Protein AF-0000000076556572 (afdb_homodimer)

Structure (mmCIF, N/CA/C/O backbone):
data_AF-0000000076556572-model_v1
#
loop_
_entity.id
_entity.type
_entity.pdbx_description
1 polymer 'Apoptosis-inducing TAF9-like domain 1 family protein'
#
loop_
_atom_site.group_PDB
_atom_site.id
_atom_site.type_symbol
_atom_site.label_atom_id
_atom_site.label_alt_id
_atom_site.label_comp_id
_atom_site.label_asym_id
_atom_site.label_entity_id
_atom_site.label_seq_id
_atom_site.pdbx_PDB_ins_code
_atom_site.Cartn_x
_atom_site.Cartn_y
_atom_site.Cartn_z
_atom_site.occupancy
_atom_site.B_iso_or_equiv
_atom_site.auth_seq_id
_atom_site.auth_comp_id
_atom_site.auth_asym_id
_atom_site.auth_atom_id
_atom_site.pdbx_PDB_model_num
ATOM 1 N N . MET A 1 1 ? -16.703 -6.641 25.25 1 53.53 1 MET A N 1
ATOM 2 C CA . MET A 1 1 ? -17.938 -7.398 25 1 53.53 1 MET A CA 1
ATOM 3 C C . MET A 1 1 ? -18.766 -6.742 23.906 1 53.53 1 MET A C 1
ATOM 5 O O . MET A 1 1 ? -19.156 -7.398 22.938 1 53.53 1 MET A O 1
ATOM 9 N N . ALA A 1 2 ? -19.188 -5.391 23.953 1 59.03 2 ALA A N 1
ATOM 10 C CA . ALA A 1 2 ? -20.047 -4.676 23 1 59.03 2 ALA A CA 1
ATOM 11 C C . ALA A 1 2 ? -19.438 -4.695 21.594 1 59.03 2 ALA A C 1
ATOM 13 O O . ALA A 1 2 ? -20.156 -4.859 20.609 1 59.03 2 ALA A O 1
ATOM 14 N N . ASN A 1 3 ? -18.141 -4.852 21.531 1 78.88 3 ASN A N 1
ATOM 15 C CA . ASN A 1 3 ? -17.438 -4.777 20.25 1 78.88 3 ASN A CA 1
ATOM 16 C C . ASN A 1 3 ? -17.453 -6.117 19.531 1 78.88 3 ASN A C 1
ATOM 18 O O . ASN A 1 3 ? -17.438 -6.164 18.297 1 78.88 3 ASN A O 1
ATOM 22 N N . GLU A 1 4 ? -17.75 -7.074 20.375 1 83.94 4 GLU A N 1
ATOM 23 C CA . GLU A 1 4 ? -17.797 -8.406 19.781 1 83.94 4 GLU A CA 1
ATOM 24 C C . GLU A 1 4 ? -19.125 -8.633 19.047 1 83.94 4 GLU A C 1
ATOM 26 O O . GLU A 1 4 ? -19.141 -9.234 17.969 1 83.94 4 GLU A O 1
ATOM 31 N N . GLY A 1 5 ? -20.109 -8.164 19.703 1 88.62 5 GLY A N 1
ATOM 32 C CA . GLY A 1 5 ? -21.406 -8.258 19.062 1 88.62 5 GLY A CA 1
ATOM 33 C C . GLY A 1 5 ? -21.484 -7.52 17.734 1 88.62 5 GLY A C 1
ATOM 34 O O . GLY A 1 5 ? -22.031 -8.039 16.766 1 88.62 5 GLY A O 1
ATOM 35 N N . LEU A 1 6 ? -20.953 -6.398 17.75 1 90.44 6 LEU A N 1
ATOM 36 C CA . LEU A 1 6 ? -20.906 -5.617 16.516 1 90.44 6 LEU A CA 1
ATOM 37 C C . LEU A 1 6 ? -20.094 -6.328 15.438 1 90.44 6 LEU A C 1
ATOM 39 O O . LEU A 1 6 ? -20.5 -6.387 14.281 1 90.44 6 LEU A O 1
ATOM 43 N N . ARG A 1 7 ? -18.938 -6.898 15.789 1 91.31 7 ARG A N 1
ATOM 44 C CA . ARG A 1 7 ? -18.078 -7.621 14.859 1 91.31 7 ARG A CA 1
ATOM 45 C C . ARG A 1 7 ? -18.828 -8.797 14.227 1 91.31 7 ARG A C 1
ATOM 47 O O . ARG A 1 7 ? -18.719 -9.039 13.023 1 91.31 7 ARG A O 1
ATOM 54 N N . GLU A 1 8 ? -19.531 -9.484 15.055 1 93.25 8 GLU A N 1
ATOM 55 C CA . GLU A 1 8 ? -20.297 -10.625 14.555 1 93.25 8 GLU A CA 1
ATOM 56 C C . GLU A 1 8 ? -21.359 -10.188 13.562 1 93.25 8 GLU A C 1
ATOM 58 O O . GLU A 1 8 ? -21.578 -10.852 12.539 1 93.25 8 GLU A O 1
ATOM 63 N N . ARG A 1 9 ? -22 -9.141 13.875 1 95.19 9 ARG A N 1
ATOM 64 C CA . ARG A 1 9 ? -23.031 -8.617 12.992 1 95.19 9 ARG A CA 1
ATOM 65 C C . ARG A 1 9 ? -22.438 -8.164 11.664 1 95.19 9 ARG A C 1
ATOM 67 O O . ARG A 1 9 ? -23 -8.414 10.602 1 95.19 9 ARG A O 1
ATOM 74 N N . LEU A 1 10 ? -21.359 -7.52 11.742 1 94.69 10 LEU A N 1
ATOM 75 C CA . LEU A 1 10 ? -20.688 -7.043 10.539 1 94.69 10 LEU A CA 1
ATOM 76 C C . LEU A 1 10 ? -20.234 -8.211 9.664 1 94.69 10 LEU A C 1
ATOM 78 O O . LEU A 1 10 ? -20.375 -8.164 8.445 1 94.69 10 LEU A O 1
ATOM 82 N N . LYS A 1 11 ? -19.734 -9.273 10.297 1 94.94 11 LYS A N 1
ATOM 83 C CA . LYS A 1 11 ? -19.312 -10.445 9.547 1 94.94 11 LYS A CA 1
ATOM 84 C C . LYS A 1 11 ? -20.484 -11.133 8.867 1 94.94 11 LYS A C 1
ATOM 86 O O . LYS A 1 11 ? -20.375 -11.617 7.734 1 94.94 11 LYS A O 1
ATOM 91 N N . ALA A 1 12 ? -21.531 -11.164 9.594 1 96.44 12 ALA A N 1
ATOM 92 C CA . ALA A 1 12 ? -22.75 -11.75 9.023 1 96.44 12 ALA A CA 1
ATOM 93 C C . ALA A 1 12 ? -23.219 -10.953 7.816 1 96.44 12 ALA A C 1
ATOM 95 O O . ALA A 1 12 ? -23.594 -11.531 6.793 1 96.44 12 ALA A O 1
ATOM 96 N N . ALA A 1 13 ? -23.234 -9.656 7.977 1 97.38 13 ALA A N 1
ATOM 97 C CA . ALA A 1 13 ? -23.625 -8.797 6.867 1 97.38 13 ALA A CA 1
ATOM 98 C C . ALA A 1 13 ? -22.688 -8.984 5.676 1 97.38 13 ALA A C 1
ATOM 100 O O . ALA A 1 13 ? -23.141 -9.016 4.527 1 97.38 13 ALA A O 1
ATOM 101 N N . LEU A 1 14 ? -21.438 -9.172 5.961 1 97.69 14 LEU A N 1
ATOM 102 C CA . LEU A 1 14 ? -20.438 -9.383 4.922 1 97.69 14 LEU A CA 1
ATOM 103 C C . LEU A 1 14 ? -20.688 -10.703 4.195 1 97.69 14 LEU A C 1
ATOM 105 O O . LEU A 1 14 ? -20.672 -10.75 2.963 1 97.69 14 LEU A O 1
ATOM 109 N N . TRP A 1 15 ? -20.906 -11.633 4.957 1 96.94 15 TRP A N 1
ATOM 110 C CA . TRP A 1 15 ? -21.219 -12.945 4.398 1 96.94 15 TRP A CA 1
ATOM 111 C C . TRP A 1 15 ? -22.406 -12.867 3.453 1 96.94 15 TRP A C 1
ATOM 113 O O . TRP A 1 15 ? -22.359 -13.391 2.336 1 96.94 15 TRP A O 1
ATOM 123 N N . HIS A 1 16 ? -23.391 -12.219 3.873 1 97.19 16 HIS A N 1
ATOM 124 C CA . HIS A 1 16 ? -24.609 -12.07 3.086 1 97.19 16 HIS A CA 1
ATOM 125 C C . HIS A 1 16 ? -24.344 -11.32 1.787 1 97.19 16 HIS A C 1
ATOM 127 O O . HIS A 1 16 ? -24.781 -11.742 0.716 1 97.19 16 HIS A O 1
ATOM 133 N N . THR A 1 17 ? -23.703 -10.242 1.924 1 97.81 17 THR A N 1
ATOM 134 C CA . THR A 1 17 ? -23.406 -9.414 0.761 1 97.81 17 THR A CA 1
ATOM 135 C C . THR A 1 17 ? -22.547 -10.18 -0.243 1 97.81 17 THR A C 1
ATOM 137 O O . THR A 1 17 ? -22.828 -10.18 -1.441 1 97.81 17 THR A O 1
ATOM 140 N N . ILE A 1 18 ? -21.5 -10.836 0.238 1 97.88 18 ILE A N 1
ATOM 141 C CA . ILE A 1 18 ? -20.625 -11.625 -0.621 1 97.88 18 ILE A CA 1
ATOM 142 C C . ILE A 1 18 ? -21.406 -12.75 -1.285 1 97.88 18 ILE A C 1
ATOM 144 O O . ILE A 1 18 ? -21.25 -13.008 -2.479 1 97.88 18 ILE A O 1
ATOM 148 N N . GLY A 1 19 ? -22.234 -13.383 -0.474 1 96.81 19 GLY A N 1
ATOM 149 C CA . GLY A 1 19 ? -23.094 -14.414 -1.041 1 96.81 19 GLY A CA 1
ATOM 150 C C . GLY A 1 19 ? -23.938 -13.914 -2.199 1 96.81 19 GLY A C 1
ATOM 151 O O . GLY A 1 19 ? -24.047 -14.594 -3.225 1 96.81 19 GLY A O 1
ATOM 152 N N . LYS A 1 20 ? -24.5 -12.781 -2.076 1 96.62 20 LYS A N 1
ATOM 153 C CA . LYS A 1 20 ? -25.328 -12.188 -3.125 1 96.62 20 LYS A CA 1
ATOM 154 C C . LYS A 1 20 ? -24.5 -11.914 -4.383 1 96.62 20 LYS A C 1
ATOM 156 O O . LYS A 1 20 ? -24.938 -12.211 -5.492 1 96.62 20 LYS A O 1
ATOM 161 N N . ILE A 1 21 ? -23.344 -11.312 -4.215 1 96.5 21 ILE A N 1
ATOM 162 C CA . ILE A 1 21 ? -22.484 -10.977 -5.34 1 96.5 21 ILE A CA 1
ATOM 163 C C . ILE A 1 21 ? -22.047 -12.25 -6.055 1 96.5 21 ILE A C 1
ATOM 165 O O . ILE A 1 21 ? -22.078 -12.32 -7.285 1 96.5 21 ILE A O 1
ATOM 169 N N . VAL A 1 22 ? -21.609 -13.234 -5.285 1 96.38 22 VAL A N 1
ATOM 170 C CA . VAL A 1 22 ? -21.141 -14.5 -5.848 1 96.38 22 VAL A CA 1
ATOM 171 C C . VAL A 1 22 ? -22.281 -15.172 -6.621 1 96.38 22 VAL A C 1
ATOM 173 O O . VAL A 1 22 ? -22.062 -15.695 -7.719 1 96.38 22 VAL A O 1
ATOM 176 N N . ASP A 1 23 ? -23.484 -15.117 -6.059 1 94.75 23 ASP A N 1
ATOM 177 C CA . ASP A 1 23 ? -24.625 -15.719 -6.727 1 94.75 23 ASP A CA 1
ATOM 178 C C . ASP A 1 23 ? -24.875 -15.07 -8.086 1 94.75 23 ASP A C 1
ATOM 180 O O . ASP A 1 23 ? -25.125 -15.758 -9.078 1 94.75 23 ASP A O 1
ATOM 184 N N . GLU A 1 24 ? -24.797 -13.797 -8.094 1 95.62 24 GLU A N 1
ATOM 185 C CA . GLU A 1 24 ? -25 -13.062 -9.336 1 95.62 24 GLU A CA 1
ATOM 186 C C . GLU A 1 24 ? -23.938 -13.422 -10.367 1 95.62 24 GLU A C 1
ATOM 188 O O . GLU A 1 24 ? -24.25 -13.648 -11.539 1 95.62 24 GLU A O 1
ATOM 193 N N . GLU A 1 25 ? -22.703 -13.57 -9.914 1 95.81 25 GLU A N 1
ATOM 194 C CA . GLU A 1 25 ? -21.594 -13.875 -10.812 1 95.81 25 GLU A CA 1
ATOM 195 C C . GLU A 1 25 ? -21.656 -15.328 -11.289 1 95.81 25 GLU A C 1
ATOM 197 O O . GLU A 1 25 ? -21.328 -15.617 -12.445 1 95.81 25 GLU A O 1
ATOM 202 N N . THR A 1 26 ? -22 -16.172 -10.422 1 94.69 26 THR A N 1
ATOM 203 C CA . THR A 1 26 ? -22.062 -17.578 -10.781 1 94.69 26 THR A CA 1
ATOM 204 C C . THR A 1 26 ? -23.172 -17.844 -11.797 1 94.69 26 THR A C 1
ATOM 206 O O . THR A 1 26 ? -23.031 -18.703 -12.672 1 94.69 26 THR A O 1
ATOM 209 N N . LEU A 1 27 ? -24.25 -17.109 -11.625 1 93.75 27 LEU A N 1
ATOM 210 C CA . LEU A 1 27 ? -25.328 -17.203 -12.594 1 93.75 27 LEU A CA 1
ATOM 211 C C . LEU A 1 27 ? -24.875 -16.766 -13.977 1 93.75 27 LEU A C 1
ATOM 213 O O . LEU A 1 27 ? -25.141 -17.438 -14.977 1 93.75 27 LEU A O 1
ATOM 217 N N . GLU A 1 28 ? -24.094 -15.766 -13.984 1 94.31 28 GLU A N 1
ATOM 218 C CA . GLU A 1 28 ? -23.594 -15.227 -15.25 1 94.31 28 GLU A CA 1
ATOM 219 C C . GLU A 1 28 ? -22.594 -16.172 -15.906 1 94.31 28 GLU A C 1
ATOM 221 O O . GLU A 1 28 ? -22.594 -16.344 -17.125 1 94.31 28 GLU A O 1
ATOM 226 N N . LEU A 1 29 ? -21.797 -16.797 -15.102 1 94.75 29 LEU A N 1
ATOM 227 C CA . LEU A 1 29 ? -20.734 -17.656 -15.609 1 94.75 29 LEU A CA 1
ATOM 228 C C . LEU A 1 29 ? -21.188 -19.094 -15.711 1 94.75 29 LEU A C 1
ATOM 230 O O . LEU A 1 29 ? -20.469 -19.938 -16.25 1 94.75 29 LEU A O 1
ATOM 234 N N . ASP A 1 30 ? -22.281 -19.328 -15.18 1 94.38 30 ASP A N 1
ATOM 235 C CA . ASP A 1 30 ? -22.859 -20.672 -15.203 1 94.38 30 ASP A CA 1
ATOM 236 C C . ASP A 1 30 ? -21.984 -21.656 -14.422 1 94.38 30 ASP A C 1
ATOM 238 O O . ASP A 1 30 ? -21.609 -22.703 -14.945 1 94.38 30 ASP A O 1
ATOM 242 N N . VAL A 1 31 ? -21.562 -21.312 -13.359 1 94.06 31 VAL A N 1
ATOM 243 C CA . VAL A 1 31 ? -20.812 -22.156 -12.438 1 94.06 31 VAL A CA 1
ATOM 244 C C . VAL A 1 31 ? -21.5 -22.172 -11.078 1 94.06 31 VAL A C 1
ATOM 246 O O . VAL A 1 31 ? -22.406 -21.391 -10.828 1 94.06 31 VAL A O 1
ATOM 249 N N . ILE A 1 32 ? -21.172 -23.188 -10.344 1 91.25 32 ILE A N 1
ATOM 250 C CA . ILE A 1 32 ? -21.75 -23.312 -9.008 1 91.25 32 ILE A CA 1
ATOM 251 C C . ILE A 1 32 ? -20.672 -23.047 -7.957 1 91.25 32 ILE A C 1
ATOM 253 O O . ILE A 1 32 ? -19.531 -23.516 -8.086 1 91.25 32 ILE A O 1
ATOM 257 N N . ALA A 1 33 ? -20.922 -22.109 -7.109 1 90.88 33 ALA A N 1
ATOM 258 C CA . ALA A 1 33 ? -20.047 -21.859 -5.961 1 90.88 33 ALA A CA 1
ATOM 259 C C . ALA A 1 33 ? -20.609 -22.516 -4.699 1 90.88 33 ALA A C 1
ATOM 261 O O . ALA A 1 33 ? -21.797 -22.359 -4.387 1 90.88 33 ALA A O 1
ATOM 262 N N . ASN A 1 34 ? -19.828 -23.312 -4.113 1 93.25 34 ASN A N 1
ATOM 263 C CA . ASN A 1 34 ? -20.328 -23.938 -2.895 1 93.25 34 ASN A CA 1
ATOM 264 C C . ASN A 1 34 ? -20.156 -23.031 -1.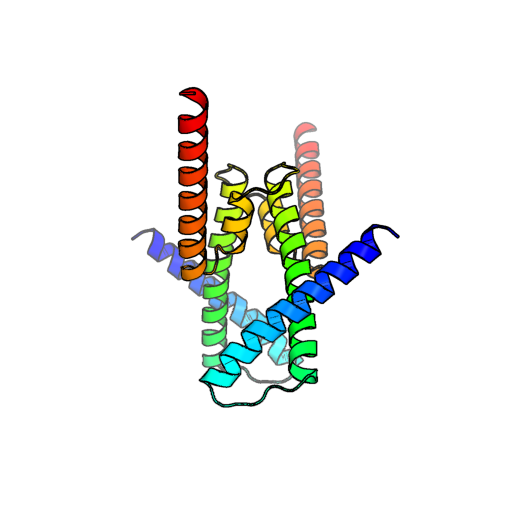683 1 93.25 34 ASN A C 1
ATOM 266 O O . ASN A 1 34 ? -19.594 -21.922 -1.799 1 93.25 34 ASN A O 1
ATOM 270 N N . GLN A 1 35 ? -20.594 -23.578 -0.533 1 93.62 35 GLN A N 1
ATOM 271 C CA . GLN A 1 35 ? -20.594 -22.797 0.701 1 93.62 35 GLN A CA 1
ATOM 272 C C . GLN A 1 35 ? -19.172 -22.578 1.209 1 93.62 35 GLN A C 1
ATOM 274 O O . GLN A 1 35 ? -18.859 -21.531 1.763 1 93.62 35 GLN A O 1
ATOM 279 N N . ALA A 1 36 ? -18.344 -23.484 0.962 1 94.5 36 ALA A N 1
ATOM 280 C CA . ALA A 1 36 ? -16.953 -23.359 1.403 1 94.5 36 ALA A CA 1
ATOM 281 C C . ALA A 1 36 ? -16.234 -22.234 0.671 1 94.5 36 ALA A C 1
ATOM 283 O O . ALA A 1 36 ? -15.391 -21.547 1.253 1 94.5 36 ALA A O 1
ATOM 284 N N . PHE A 1 37 ? -16.641 -22.109 -0.604 1 96.25 37 PHE A N 1
ATOM 285 C CA . PHE A 1 37 ? -16.047 -21.031 -1.386 1 96.25 37 PHE A CA 1
ATOM 286 C C . PHE A 1 37 ? -16.453 -19.672 -0.818 1 96.25 37 PHE A C 1
ATOM 288 O O . PHE A 1 37 ? -15.602 -18.797 -0.601 1 96.25 37 PHE A O 1
ATOM 295 N N . ILE A 1 38 ? -17.656 -19.469 -0.458 1 95.69 38 ILE A N 1
ATOM 296 C CA . ILE A 1 38 ? -18.188 -18.203 0.078 1 95.69 38 ILE A CA 1
ATOM 297 C C . ILE A 1 38 ? -17.547 -17.922 1.438 1 95.69 38 ILE A C 1
ATOM 299 O O . ILE A 1 38 ? -17.172 -16.797 1.729 1 95.69 38 ILE A O 1
ATOM 303 N N . ALA A 1 39 ? -17.469 -18.938 2.16 1 96.75 39 ALA A N 1
ATOM 304 C CA . ALA A 1 39 ? -16.859 -18.812 3.48 1 96.75 39 ALA A CA 1
ATOM 305 C C . ALA A 1 39 ? -15.398 -18.359 3.367 1 96.75 39 ALA A C 1
ATOM 307 O O . ALA A 1 39 ? -14.969 -17.453 4.078 1 96.75 39 ALA A O 1
ATOM 308 N N . SER A 1 40 ? -14.672 -19.031 2.443 1 97.81 40 SER A N 1
ATOM 309 C CA . SER A 1 40 ? -13.273 -18.688 2.234 1 97.81 40 SER A CA 1
ATOM 310 C C . SER A 1 40 ? -13.133 -17.25 1.74 1 97.81 40 SER A C 1
ATOM 312 O O . SER A 1 40 ? -12.273 -16.5 2.217 1 97.81 40 SER A O 1
ATOM 314 N N . LEU A 1 41 ? -14 -16.922 0.868 1 97.62 41 LEU A N 1
ATOM 315 C CA . LEU A 1 41 ? -13.969 -15.57 0.324 1 97.62 41 LEU A CA 1
ATOM 316 C C . LEU A 1 41 ? -14.312 -14.539 1.398 1 97.62 41 LEU A C 1
ATOM 318 O O . LEU A 1 41 ? -13.703 -13.469 1.46 1 97.62 41 LEU A O 1
ATOM 322 N N . THR A 1 42 ? -15.219 -14.852 2.213 1 97.38 42 THR A N 1
ATOM 323 C CA . THR A 1 42 ? -15.609 -13.953 3.293 1 97.38 42 THR A CA 1
ATOM 324 C C . THR A 1 42 ? -14.453 -13.727 4.258 1 97.38 42 THR A C 1
ATOM 326 O O . THR A 1 42 ? -14.195 -12.602 4.68 1 97.38 42 THR A O 1
ATOM 329 N N . GLU A 1 43 ? -13.75 -14.711 4.512 1 97.5 43 GLU A N 1
ATOM 330 C CA . GLU A 1 43 ? -12.602 -14.594 5.402 1 97.5 43 GLU A CA 1
ATOM 331 C C . GLU A 1 43 ? -11.492 -13.75 4.773 1 97.5 43 GLU A C 1
ATOM 333 O O . GLU A 1 43 ? -10.852 -12.953 5.453 1 97.5 43 GLU A O 1
ATOM 338 N N . LEU A 1 44 ? -11.32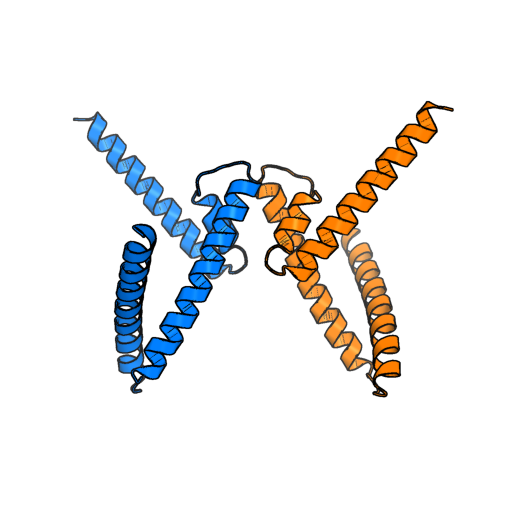8 -14.016 3.541 1 97.69 44 LEU A N 1
ATOM 339 C CA . LEU A 1 44 ? -10.32 -13.242 2.826 1 97.69 44 LEU A CA 1
ATOM 340 C C . LEU A 1 44 ? -10.68 -11.758 2.822 1 97.69 44 LEU A C 1
ATOM 342 O O . LEU A 1 44 ? -9.828 -10.906 3.1 1 97.69 44 LEU A O 1
ATOM 346 N N . VAL A 1 45 ? -11.922 -11.492 2.562 1 97.81 45 VAL A N 1
ATOM 347 C CA . VAL A 1 45 ? -12.359 -10.102 2.49 1 97.81 45 VAL A CA 1
ATOM 348 C C . VAL A 1 45 ? -12.312 -9.469 3.879 1 97.81 45 VAL A C 1
ATOM 350 O O . VAL A 1 45 ? -11.953 -8.297 4.023 1 97.81 45 VAL A O 1
ATOM 353 N N . TRP A 1 46 ? -12.664 -10.219 4.82 1 97.5 46 TRP A N 1
ATOM 354 C CA . TRP A 1 46 ? -12.594 -9.727 6.188 1 97.5 46 TRP A CA 1
ATOM 355 C C . TRP A 1 46 ? -11.172 -9.305 6.547 1 97.5 46 TRP A C 1
ATOM 357 O O . TRP A 1 46 ? -10.961 -8.211 7.07 1 97.5 46 TRP A O 1
ATOM 367 N N . THR A 1 47 ? -10.234 -10.188 6.234 1 96.94 47 THR A N 1
ATOM 368 C CA . THR A 1 47 ? -8.828 -9.883 6.5 1 96.94 47 THR A CA 1
ATOM 369 C C . THR A 1 47 ? -8.398 -8.625 5.754 1 96.94 47 THR A C 1
ATOM 371 O O . THR A 1 47 ? -7.676 -7.789 6.301 1 96.94 47 THR A O 1
ATOM 374 N N . GLN A 1 48 ? -8.883 -8.586 4.598 1 96.56 48 GLN A N 1
ATOM 375 C CA . GLN A 1 48 ? -8.555 -7.406 3.803 1 96.56 48 GLN A CA 1
ATOM 376 C C . GLN A 1 48 ? -9.133 -6.141 4.43 1 96.56 48 GLN A C 1
ATOM 378 O O . GLN A 1 48 ? -8.484 -5.094 4.445 1 96.56 48 GLN A O 1
ATOM 383 N N . LEU A 1 49 ? -10.273 -6.219 4.918 1 96.62 49 LEU A N 1
ATOM 384 C CA . LEU A 1 49 ? -10.938 -5.07 5.527 1 96.62 49 LEU A CA 1
ATOM 385 C C . LEU A 1 49 ? -10.211 -4.641 6.797 1 96.62 49 LEU A C 1
ATOM 387 O O . LEU A 1 49 ? -10.109 -3.443 7.082 1 96.62 49 LEU A O 1
ATOM 391 N N . GLU A 1 50 ? -9.758 -5.578 7.477 1 95.94 50 GLU A N 1
ATOM 392 C CA . GLU A 1 50 ? -8.977 -5.25 8.664 1 95.94 50 GLU A CA 1
ATOM 393 C C . GLU A 1 50 ? -7.719 -4.473 8.305 1 95.94 50 GLU A C 1
ATOM 395 O O . GLU A 1 50 ? -7.359 -3.508 8.977 1 95.94 50 GLU A O 1
ATOM 400 N N . ASN A 1 51 ? -7.082 -4.891 7.254 1 96.56 51 ASN A N 1
ATOM 401 C CA . ASN A 1 51 ? -5.891 -4.188 6.793 1 96.56 51 ASN A CA 1
ATOM 402 C C . ASN A 1 51 ? -6.223 -2.787 6.289 1 96.56 51 ASN A C 1
ATOM 404 O O . ASN A 1 51 ? -5.48 -1.837 6.539 1 96.56 51 ASN A O 1
ATOM 408 N N . VAL A 1 52 ? -7.281 -2.707 5.605 1 97.25 52 VAL A N 1
ATOM 409 C CA . VAL A 1 52 ? -7.746 -1.426 5.086 1 97.25 52 VAL A CA 1
ATOM 410 C C . VAL A 1 52 ? -8.023 -0.468 6.242 1 97.25 52 VAL A C 1
ATOM 412 O O . VAL A 1 52 ? -7.629 0.701 6.195 1 97.25 52 VAL A O 1
ATOM 415 N N . ALA A 1 53 ? -8.695 -0.933 7.23 1 97.06 53 ALA A N 1
ATOM 416 C CA . ALA A 1 53 ? -8.992 -0.108 8.398 1 97.06 53 ALA A CA 1
ATOM 417 C C . ALA A 1 53 ? -7.715 0.414 9.039 1 97.06 53 ALA A C 1
ATOM 419 O O . ALA A 1 53 ? -7.621 1.596 9.383 1 97.06 53 ALA A O 1
ATOM 420 N N . LYS A 1 54 ? -6.758 -0.475 9.109 1 97.12 54 LYS A N 1
ATOM 421 C CA . LYS A 1 54 ? -5.473 -0.079 9.68 1 97.12 54 LYS A CA 1
ATOM 422 C C . LYS A 1 54 ? -4.781 0.964 8.805 1 97.12 54 LYS A C 1
ATOM 424 O O . LYS A 1 54 ? -4.199 1.922 9.32 1 97.12 54 LYS A O 1
ATOM 429 N N . ASP A 1 55 ? -4.848 0.782 7.559 1 98.06 55 ASP A N 1
ATOM 430 C CA . ASP A 1 55 ? -4.246 1.733 6.633 1 98.06 55 ASP A CA 1
ATOM 431 C C . ASP A 1 55 ? -4.902 3.107 6.75 1 98.06 55 ASP A C 1
ATOM 433 O O . ASP A 1 55 ? -4.211 4.129 6.805 1 98.06 55 ASP A O 1
ATOM 437 N N . LEU A 1 56 ? -6.164 3.1 6.809 1 98.19 56 LEU A N 1
ATOM 438 C CA . LEU A 1 56 ? -6.891 4.363 6.875 1 98.19 56 LEU A CA 1
ATOM 439 C C . LEU A 1 56 ? -6.578 5.105 8.172 1 98.19 56 LEU A C 1
ATOM 441 O O . LEU A 1 56 ? -6.402 6.324 8.164 1 98.19 56 LEU A O 1
ATOM 445 N N . GLU A 1 57 ? -6.535 4.402 9.18 1 98.06 57 GLU A N 1
ATOM 446 C CA . GLU A 1 57 ? -6.148 5.016 10.445 1 98.06 57 GLU A CA 1
ATOM 447 C C . GLU A 1 57 ? -4.738 5.594 10.367 1 98.06 57 GLU A C 1
ATOM 449 O O . GLU A 1 57 ? -4.492 6.707 10.836 1 98.06 57 GLU A O 1
ATOM 454 N N . ALA A 1 58 ? -3.852 4.828 9.789 1 98.06 58 ALA A N 1
ATOM 455 C CA . ALA A 1 58 ? -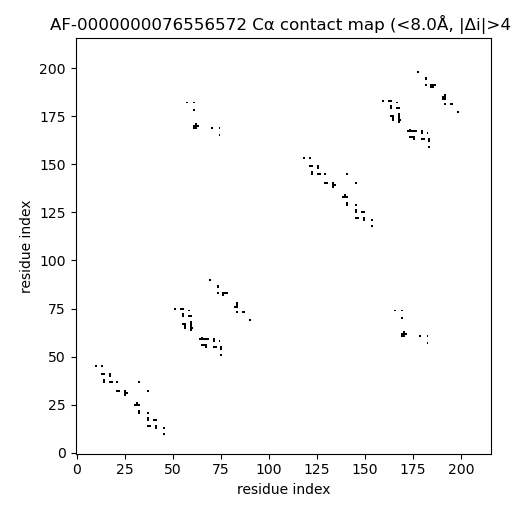2.469 5.277 9.656 1 98.06 58 ALA A CA 1
ATOM 456 C C . ALA A 1 58 ? -2.383 6.539 8.805 1 98.06 58 ALA A C 1
ATOM 458 O O . ALA A 1 58 ? -1.601 7.445 9.102 1 98.06 58 ALA A O 1
ATOM 459 N N . PHE A 1 59 ? -3.117 6.578 7.766 1 98.44 59 PHE A N 1
ATOM 460 C CA . PHE A 1 59 ? -3.117 7.746 6.891 1 98.44 59 PHE A CA 1
ATOM 461 C C . PHE A 1 59 ? -3.635 8.977 7.629 1 98.44 59 PHE A C 1
ATOM 463 O O . PHE A 1 59 ? -3.064 10.062 7.508 1 98.44 59 PHE A O 1
ATOM 470 N N . ALA A 1 60 ? -4.766 8.812 8.312 1 98.31 60 ALA A N 1
ATOM 471 C CA . ALA A 1 60 ? -5.309 9.922 9.094 1 98.31 60 ALA A CA 1
ATOM 472 C C . ALA A 1 60 ? -4.285 10.43 10.102 1 98.31 60 ALA A C 1
ATOM 474 O O . ALA A 1 60 ? -4.031 11.633 10.188 1 98.31 60 ALA A O 1
ATOM 475 N N . ASN A 1 61 ? -3.699 9.5 10.82 1 97.81 61 ASN A N 1
ATOM 476 C CA . ASN A 1 61 ? -2.68 9.852 11.805 1 97.81 61 ASN A CA 1
ATOM 477 C C . ASN A 1 61 ? -1.49 10.547 11.148 1 97.81 61 ASN A C 1
ATOM 479 O O . ASN A 1 61 ? -0.934 11.5 11.703 1 97.81 61 ASN A O 1
ATOM 483 N N . HIS A 1 62 ? -1.114 10.07 10.016 1 97.75 62 HIS A N 1
ATOM 484 C CA . HIS A 1 62 ? 0.001 10.641 9.266 1 97.75 62 HIS A CA 1
ATOM 485 C C . HIS A 1 62 ? -0.252 12.109 8.938 1 97.75 62 HIS A C 1
ATOM 487 O O . HIS A 1 62 ? 0.687 12.906 8.867 1 97.75 62 HIS A O 1
ATOM 493 N N . ALA A 1 63 ? -1.418 12.43 8.773 1 97.12 63 ALA A N 1
ATOM 494 C CA . ALA A 1 63 ? -1.803 13.812 8.516 1 97.12 63 ALA A CA 1
ATOM 495 C C . ALA A 1 63 ? -2.154 14.539 9.812 1 97.12 63 ALA A C 1
ATOM 497 O O . ALA A 1 63 ? -2.742 15.617 9.789 1 97.12 63 ALA A O 1
ATOM 498 N N . ASN A 1 64 ? -1.962 13.922 10.875 1 96.81 64 ASN A N 1
ATOM 499 C CA . ASN A 1 64 ? -2.201 14.477 12.203 1 96.81 64 ASN A CA 1
ATOM 500 C C . ASN A 1 64 ? -3.691 14.688 12.461 1 96.81 64 ASN A C 1
ATOM 502 O O . ASN A 1 64 ? -4.094 15.719 13 1 96.81 64 ASN A O 1
ATOM 506 N N . ARG A 1 65 ? -4.457 13.789 11.984 1 96.94 65 ARG A N 1
ATOM 507 C CA . ARG A 1 65 ? -5.895 13.789 12.234 1 96.94 65 ARG A CA 1
ATOM 508 C C . ARG A 1 65 ? -6.324 12.523 12.961 1 96.94 65 ARG A C 1
ATOM 510 O O . ARG A 1 65 ? -5.699 11.469 12.805 1 96.94 65 ARG A O 1
ATOM 517 N N . THR A 1 66 ? -7.469 12.633 13.609 1 95.88 66 THR A N 1
ATOM 518 C CA . THR A 1 66 ? -8.008 11.477 14.32 1 95.88 66 THR A CA 1
ATOM 519 C C . THR A 1 66 ? -9.211 10.898 13.586 1 95.88 66 THR A C 1
ATOM 521 O O . THR A 1 66 ? -9.633 9.773 13.852 1 95.88 66 THR A O 1
ATOM 524 N N . THR A 1 67 ? -9.68 11.672 12.711 1 97.56 67 THR A N 1
ATOM 525 C CA . THR A 1 67 ? -10.844 11.242 11.945 1 97.56 67 THR A CA 1
ATOM 526 C C . THR A 1 67 ? -10.453 10.898 10.508 1 97.56 67 THR A C 1
ATOM 528 O O . THR A 1 67 ? -9.648 11.602 9.898 1 97.56 67 THR A O 1
ATOM 531 N N . ILE A 1 68 ? -11.023 9.922 10.039 1 97.56 68 ILE A N 1
ATOM 532 C CA . ILE A 1 68 ? -10.773 9.484 8.664 1 97.56 68 ILE A CA 1
ATOM 533 C C . ILE A 1 68 ? -11.578 10.344 7.695 1 97.56 68 ILE A C 1
ATOM 535 O O . ILE A 1 68 ? -12.766 10.602 7.926 1 97.56 68 ILE A O 1
ATOM 539 N N . THR A 1 69 ? -10.953 10.742 6.656 1 96.56 69 THR A N 1
ATOM 540 C CA . THR A 1 69 ? -11.617 11.555 5.645 1 96.56 69 THR A CA 1
ATOM 541 C C . THR A 1 69 ? -11.539 10.883 4.273 1 96.56 69 THR A C 1
ATOM 543 O O . THR A 1 69 ? -10.914 9.828 4.129 1 96.56 69 THR A O 1
ATOM 546 N N . THR A 1 70 ? -12.125 11.516 3.291 1 96.12 70 THR A N 1
ATOM 547 C CA . THR A 1 70 ? -12.102 10.992 1.929 1 96.12 70 THR A CA 1
ATOM 548 C C . THR A 1 70 ? -10.688 11.031 1.355 1 96.12 70 THR A C 1
ATOM 550 O O . THR A 1 70 ? -10.336 10.211 0.51 1 96.12 70 THR A O 1
ATOM 553 N N . ASP A 1 71 ? -9.891 11.977 1.817 1 96.75 71 ASP A N 1
ATOM 554 C CA . ASP A 1 71 ? -8.508 12.047 1.361 1 96.75 71 ASP A CA 1
ATOM 555 C C . ASP A 1 71 ? -7.75 10.766 1.716 1 96.75 71 ASP A C 1
ATOM 557 O O . ASP A 1 71 ? -6.895 10.312 0.954 1 96.75 71 ASP A O 1
ATOM 561 N N . ASP A 1 72 ? -8.016 10.242 2.848 1 98.31 72 ASP A N 1
ATOM 562 C CA . ASP A 1 72 ? -7.387 8.992 3.273 1 98.31 72 ASP A CA 1
ATOM 563 C C . ASP A 1 72 ? -7.805 7.832 2.373 1 98.31 72 ASP A C 1
ATOM 565 O O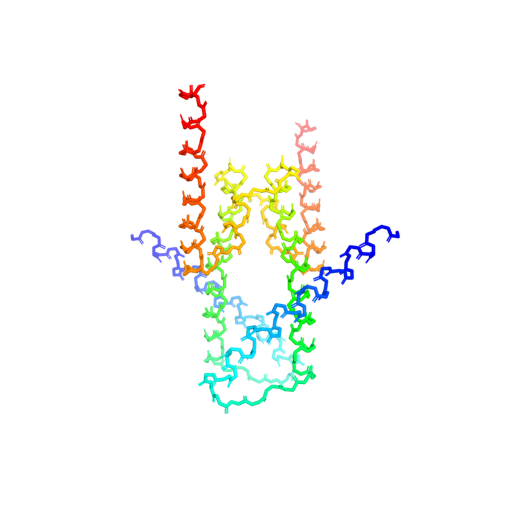 . ASP A 1 72 ? -6.98 6.977 2.037 1 98.31 72 ASP A O 1
ATOM 569 N N . VAL A 1 73 ? -9.039 7.832 1.955 1 97.75 73 VAL A N 1
ATOM 570 C CA . VAL A 1 73 ? -9.562 6.785 1.082 1 97.75 73 VAL A CA 1
ATOM 571 C C . VAL A 1 73 ? -8.906 6.883 -0.293 1 97.75 73 VAL A C 1
ATOM 573 O O . VAL A 1 73 ? -8.508 5.867 -0.873 1 97.75 73 VAL A O 1
ATOM 576 N N . LEU A 1 74 ? -8.781 8.086 -0.709 1 97.69 74 LEU A N 1
ATOM 577 C CA . LEU A 1 74 ? -8.156 8.297 -2.012 1 97.69 74 LEU A CA 1
ATOM 578 C C . LEU A 1 74 ? -6.695 7.855 -1.989 1 97.69 74 LEU A C 1
ATOM 580 O O . LEU A 1 74 ? -6.191 7.312 -2.977 1 97.69 74 LEU A O 1
ATOM 584 N N . LEU A 1 75 ? -6.094 8.102 -0.898 1 98.06 75 LEU A N 1
ATOM 585 C CA . LEU A 1 75 ? -4.715 7.645 -0.759 1 98.06 75 LEU A CA 1
ATOM 586 C C . LEU A 1 75 ? -4.641 6.121 -0.807 1 98.06 75 LEU A C 1
ATOM 588 O O . LEU A 1 75 ? -3.705 5.559 -1.385 1 98.06 75 LEU A O 1
ATOM 592 N N . LEU A 1 76 ? -5.598 5.48 -0.23 1 97.88 76 LEU A N 1
ATOM 593 C CA . LEU A 1 76 ? -5.652 4.023 -0.162 1 97.88 76 LEU A CA 1
ATOM 594 C C . LEU A 1 76 ? -5.684 3.416 -1.56 1 97.88 76 LEU A C 1
ATOM 596 O O . LEU A 1 76 ? -5.062 2.379 -1.804 1 97.88 76 LEU A O 1
ATOM 600 N N . VAL A 1 77 ? -6.383 4.051 -2.449 1 97.56 77 VAL A N 1
ATOM 601 C CA . VAL A 1 77 ? -6.621 3.453 -3.758 1 97.56 77 VAL A CA 1
ATOM 602 C C . VAL A 1 77 ? -5.684 4.074 -4.789 1 97.56 77 VAL A C 1
ATOM 604 O O . VAL A 1 77 ? -5.859 3.883 -5.996 1 97.56 77 VAL A O 1
ATOM 607 N N . ARG A 1 78 ? -4.68 4.707 -4.359 1 95.75 78 ARG A N 1
ATOM 608 C CA . ARG A 1 78 ? -3.807 5.535 -5.188 1 95.75 78 ARG A CA 1
ATOM 609 C C . ARG A 1 78 ? -3.098 4.691 -6.246 1 95.75 78 ARG A C 1
ATOM 611 O O . ARG A 1 78 ? -2.746 5.195 -7.312 1 95.75 78 ARG A O 1
ATOM 618 N N . ARG A 1 79 ? -2.963 3.48 -6.02 1 94.44 79 ARG A N 1
ATOM 619 C CA . ARG A 1 79 ? -2.139 2.658 -6.898 1 94.44 79 ARG A CA 1
ATOM 620 C C . ARG A 1 79 ? -2.965 2.094 -8.055 1 94.44 79 ARG A C 1
ATOM 622 O O . ARG A 1 79 ? -2.41 1.576 -9.023 1 94.44 79 ARG A O 1
ATOM 629 N N . ASN A 1 80 ? -4.199 2.15 -7.895 1 95.44 80 ASN A N 1
ATOM 630 C CA . ASN A 1 80 ? -5.117 1.711 -8.938 1 95.44 80 ASN A CA 1
ATOM 631 C C . ASN A 1 80 ? -5.777 2.896 -9.641 1 95.44 80 ASN A C 1
ATOM 633 O O . ASN A 1 80 ? -6.781 3.426 -9.156 1 95.44 80 ASN A O 1
ATOM 637 N N . GLU A 1 81 ? -5.242 3.154 -10.781 1 94.75 81 GLU A N 1
ATOM 638 C CA . GLU A 1 81 ? -5.672 4.363 -11.484 1 94.75 81 GLU A CA 1
ATOM 639 C C . GLU A 1 81 ? -7.172 4.336 -11.758 1 94.75 81 GLU A C 1
ATOM 641 O O . GLU A 1 81 ? -7.852 5.352 -11.602 1 94.75 81 GLU A O 1
ATOM 646 N N . GLU A 1 82 ? -7.602 3.219 -12.195 1 96.56 82 GLU A N 1
ATOM 647 C CA . GLU A 1 82 ? -9.023 3.105 -12.492 1 96.56 82 GLU A CA 1
ATOM 648 C C . GLU A 1 82 ? -9.867 3.266 -11.227 1 96.56 82 GLU A C 1
ATOM 650 O O . GLU A 1 82 ? -10.844 4.016 -11.211 1 96.56 82 GLU A O 1
ATOM 655 N N . LEU A 1 83 ? -9.562 2.631 -10.219 1 96 83 LEU A N 1
ATOM 656 C CA . LEU A 1 83 ? -10.289 2.717 -8.961 1 96 83 LEU A CA 1
ATOM 657 C C . LEU A 1 83 ? -10.195 4.121 -8.375 1 96 83 LEU A C 1
ATOM 659 O O . LEU A 1 83 ? -11.172 4.641 -7.828 1 96 83 LEU A O 1
ATOM 663 N N . GLU A 1 84 ? -9.016 4.668 -8.391 1 96.75 84 GLU A N 1
ATOM 664 C CA . GLU A 1 84 ? -8.828 6.027 -7.895 1 96.75 84 GLU A CA 1
ATOM 665 C C . GLU A 1 84 ? -9.758 7.008 -8.602 1 96.75 84 GLU A C 1
ATOM 667 O O . GLU A 1 84 ? -10.383 7.855 -7.961 1 96.75 84 GLU A O 1
ATOM 672 N N . SER A 1 85 ? -9.82 6.824 -9.945 1 97.5 85 SER A N 1
ATOM 673 C CA . SER A 1 85 ? -10.688 7.691 -10.734 1 97.5 85 SER A CA 1
ATOM 674 C C . SER A 1 85 ? -12.148 7.52 -10.344 1 97.5 85 SER A C 1
ATOM 676 O O . SER A 1 85 ? -12.867 8.508 -10.172 1 97.5 85 SER A O 1
ATOM 678 N N . LEU A 1 86 ? -12.586 6.367 -10.227 1 97 86 LEU A N 1
ATOM 679 C CA . LEU A 1 86 ? -13.961 6.078 -9.828 1 97 86 LEU A CA 1
ATOM 680 C C . LEU A 1 86 ? -14.266 6.656 -8.453 1 97 86 LEU A C 1
ATOM 682 O O . LEU A 1 86 ? -15.328 7.23 -8.234 1 97 86 LEU A O 1
ATOM 686 N N . MET A 1 87 ? -13.344 6.492 -7.547 1 96.88 87 MET A N 1
ATOM 687 C CA . MET A 1 87 ? -13.539 6.996 -6.191 1 96.88 87 MET A CA 1
ATOM 688 C C . MET A 1 87 ? -13.609 8.516 -6.18 1 96.88 87 MET A C 1
ATOM 690 O O . MET A 1 87 ? -14.438 9.102 -5.473 1 96.88 87 MET A O 1
ATOM 694 N N . LYS A 1 88 ? -12.781 9.125 -6.906 1 96.88 88 LYS A N 1
ATOM 695 C CA . LYS A 1 88 ? -12.812 10.586 -7.008 1 96.88 88 LYS A CA 1
ATOM 696 C C . LYS A 1 88 ? -14.164 11.07 -7.52 1 96.88 88 LYS A C 1
ATOM 698 O O . LYS A 1 88 ? -14.719 12.039 -6.996 1 96.88 88 LYS A O 1
ATOM 703 N N . GLU A 1 89 ? -14.617 10.383 -8.477 1 96.88 89 GLU A N 1
ATOM 704 C CA . GLU A 1 89 ? -15.922 10.734 -9.023 1 96.88 89 GLU A CA 1
ATOM 705 C C . GLU A 1 89 ? -17.016 10.578 -7.98 1 96.88 89 GLU A C 1
ATOM 707 O O . GLU A 1 89 ? -17.906 11.43 -7.867 1 96.88 89 GLU A O 1
ATOM 712 N N . PHE A 1 90 ? -17.031 9.562 -7.348 1 95.69 90 PHE A N 1
ATOM 713 C CA . PHE A 1 90 ? -18.016 9.297 -6.301 1 95.69 90 PHE A CA 1
ATOM 714 C C . PHE A 1 90 ? -17.969 10.391 -5.234 1 95.69 90 PHE A C 1
ATOM 716 O O . PHE A 1 90 ? -19.016 10.891 -4.809 1 95.69 90 PHE A O 1
ATOM 723 N N . VAL A 1 91 ? -16.797 10.695 -4.805 1 94.19 91 VAL A N 1
ATOM 724 C CA . VAL A 1 91 ? -16.609 11.703 -3.768 1 94.19 91 VAL A CA 1
ATOM 725 C C . VAL A 1 91 ? -17.141 13.047 -4.25 1 94.19 91 VAL A C 1
ATOM 727 O O . VAL A 1 91 ? -17.828 13.75 -3.502 1 94.19 91 VAL A O 1
ATOM 730 N N . ASP A 1 92 ? -16.812 13.367 -5.461 1 94.62 92 ASP A N 1
ATOM 731 C CA . ASP A 1 92 ? -17.281 14.625 -6.027 1 94.62 92 ASP A CA 1
ATOM 732 C C . ASP A 1 92 ? -18.797 14.672 -6.102 1 94.62 92 ASP A C 1
ATOM 734 O O . ASP A 1 92 ? -19.406 15.703 -5.812 1 94.62 92 ASP A O 1
ATOM 738 N N . ARG A 1 93 ? -19.375 13.586 -6.453 1 93.94 93 ARG A N 1
ATOM 739 C CA . ARG A 1 93 ? -20.828 13.5 -6.543 1 93.94 93 ARG A CA 1
ATOM 740 C C . ARG A 1 93 ? -21.469 13.672 -5.176 1 93.94 93 ARG A C 1
ATOM 742 O O . ARG A 1 93 ? -22.5 14.344 -5.047 1 93.94 93 ARG A O 1
ATOM 749 N N . GLU A 1 94 ? -20.922 13.062 -4.23 1 91.69 94 GLU A N 1
ATOM 750 C CA . GLU A 1 94 ? -21.469 13.156 -2.883 1 91.69 94 GLU A CA 1
ATOM 751 C C . GLU A 1 94 ? -21.359 14.578 -2.336 1 91.69 94 GLU A C 1
ATOM 753 O O . GLU A 1 94 ? -22.234 15.047 -1.62 1 91.69 94 GLU A O 1
ATOM 758 N N . LYS A 1 95 ? -20.297 15.195 -2.639 1 91 95 LYS A N 1
ATOM 759 C CA . LYS A 1 95 ? -20.125 16.578 -2.207 1 91 95 LYS A CA 1
ATOM 760 C C . LYS A 1 95 ? -21.141 17.5 -2.863 1 91 95 LYS A C 1
ATOM 762 O O . LYS A 1 95 ? -21.672 18.406 -2.223 1 91 95 LYS A O 1
ATOM 767 N N . GLU A 1 96 ? -21.375 17.281 -4.105 1 91.62 96 GLU A N 1
ATOM 768 C CA . GLU A 1 96 ? -22.359 18.062 -4.832 1 91.62 96 GLU A CA 1
ATOM 769 C C . GLU A 1 96 ? -23.766 17.844 -4.262 1 91.62 96 GLU A C 1
ATOM 771 O O . GLU A 1 96 ? -24.531 18.797 -4.129 1 91.62 96 GLU A O 1
ATOM 776 N N . LYS A 1 97 ? -24.016 16.656 -3.947 1 90.38 97 LYS A N 1
ATOM 777 C CA . LYS A 1 97 ? -25.312 16.344 -3.373 1 90.38 97 LYS A CA 1
ATOM 778 C C . LYS A 1 97 ? -25.5 17.016 -2.016 1 90.38 97 LYS A C 1
ATOM 780 O O . LYS A 1 97 ? -26.562 17.547 -1.719 1 90.38 97 LYS A O 1
ATOM 785 N N . ARG A 1 98 ? -24.484 16.984 -1.307 1 88.88 98 ARG A N 1
ATOM 786 C CA . ARG A 1 98 ? -24.547 17.594 0.02 1 88.88 98 ARG A CA 1
ATOM 787 C C . ARG A 1 98 ? -24.703 19.109 -0.076 1 88.88 98 ARG A C 1
ATOM 789 O O . ARG A 1 98 ? -25.422 19.719 0.719 1 88.88 98 ARG A O 1
ATOM 796 N N . ALA A 1 99 ? -24 19.656 -1 1 88.88 99 ALA A N 1
ATOM 797 C CA . ALA A 1 99 ? -24.109 21.094 -1.215 1 88.88 99 ALA A CA 1
ATOM 798 C C . ALA A 1 99 ? -25.516 21.469 -1.689 1 88.88 99 ALA A C 1
ATOM 800 O O . ALA A 1 99 ? -26.062 22.5 -1.267 1 88.88 99 ALA A O 1
ATOM 801 N N . ALA A 1 100 ? -26.016 20.688 -2.514 1 88.44 100 ALA A N 1
ATOM 802 C CA . ALA A 1 100 ? -27.359 20.953 -3.029 1 88.44 100 ALA A CA 1
ATOM 803 C C . ALA A 1 100 ? -28.406 20.828 -1.923 1 88.44 100 ALA A C 1
ATOM 805 O O . ALA A 1 100 ? -29.344 21.625 -1.844 1 88.44 100 ALA A O 1
ATOM 806 N N . ASP A 1 101 ? -28.266 19.875 -1.093 1 86.88 101 ASP A N 1
ATOM 807 C CA . ASP A 1 101 ? -29.188 19.656 0.007 1 86.88 101 ASP A CA 1
ATOM 808 C C . ASP A 1 101 ? -29.125 20.812 1.016 1 86.88 101 ASP A C 1
ATOM 810 O O . ASP A 1 101 ? -30.156 21.203 1.565 1 86.88 101 ASP A O 1
ATOM 814 N N . ALA A 1 102 ? -27.953 21.359 1.228 1 85.88 102 ALA A N 1
ATOM 815 C CA . ALA A 1 102 ? -27.766 22.469 2.152 1 85.88 102 ALA A CA 1
ATOM 816 C C . ALA A 1 102 ? -28.375 23.766 1.598 1 85.88 102 ALA A C 1
ATOM 818 O O . ALA A 1 102 ? -28.922 24.578 2.348 1 85.88 102 ALA A O 1
ATOM 819 N N . SER A 1 103 ? -28.297 23.938 0.37 1 84.81 103 SER A N 1
ATOM 820 C CA . SER A 1 103 ? -28.844 25.125 -0.286 1 84.81 103 SER A CA 1
ATOM 821 C C . SER A 1 103 ? -30.375 25.094 -0.289 1 84.81 103 SER A C 1
ATOM 823 O O . SER A 1 103 ? -31.016 26.141 -0.177 1 84.81 103 SER A O 1
ATOM 825 N N . CYS A 1 104 ? -30.906 23.969 -0.394 1 76.38 104 CYS A N 1
ATOM 826 C CA . CYS A 1 104 ? -32.344 23.844 -0.38 1 76.38 104 CYS A CA 1
ATOM 827 C C . CYS A 1 104 ? -32.906 24.062 1.021 1 76.38 104 CYS A C 1
ATOM 829 O O . CYS A 1 104 ? -33.969 24.641 1.182 1 76.38 104 CYS A O 1
ATOM 831 N N . LYS A 1 105 ? -32.281 23.781 2.029 1 76.19 105 LYS A N 1
ATOM 832 C CA . LYS A 1 105 ? -32.719 23.938 3.414 1 76.19 105 LYS A CA 1
ATOM 833 C C . LYS A 1 105 ? -32.625 25.391 3.855 1 76.19 105 LYS A C 1
ATOM 835 O 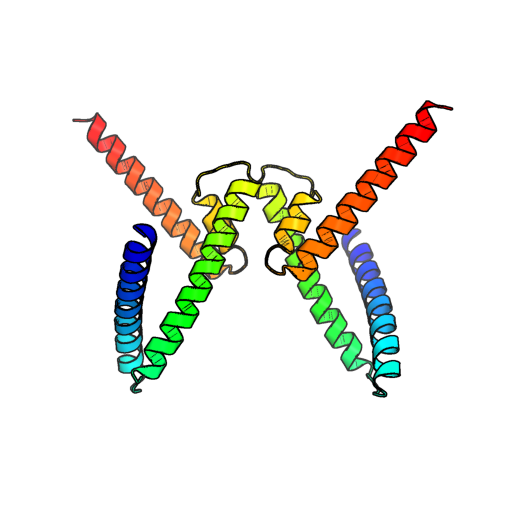O . LYS A 1 105 ? -33.438 25.859 4.656 1 76.19 105 LYS A O 1
ATOM 840 N N . ARG A 1 106 ? -31.797 26.234 3.393 1 67.38 106 ARG A N 1
ATOM 841 C CA . ARG A 1 106 ? -31.672 27.656 3.744 1 67.38 106 ARG A CA 1
ATOM 842 C C . ARG A 1 106 ? -32.781 28.469 3.102 1 67.38 106 ARG A C 1
ATOM 844 O O . ARG A 1 106 ? -33.156 29.531 3.619 1 67.38 106 ARG A O 1
ATOM 851 N N . LYS A 1 107 ? -33.312 27.938 2.043 1 69.94 107 LYS A N 1
ATOM 852 C CA . LYS A 1 107 ? -34.375 28.688 1.373 1 69.94 107 LYS A CA 1
ATOM 853 C C . LYS A 1 107 ? -35.719 28.375 2.004 1 69.94 107 LYS A C 1
ATOM 855 O O . LYS A 1 107 ? -36.719 29.031 1.685 1 69.94 107 LYS A O 1
ATOM 860 N N . ARG A 1 108 ? -35.656 27.453 2.885 1 56.16 108 ARG A N 1
ATOM 861 C CA . ARG A 1 108 ? -36.969 27.297 3.543 1 56.16 108 ARG A CA 1
ATOM 862 C C . ARG A 1 108 ? -37 28.062 4.867 1 56.16 108 ARG A C 1
ATOM 864 O O . ARG A 1 108 ? -36 28.062 5.609 1 56.16 108 ARG A O 1
ATOM 871 N N . MET B 1 1 ? 16.375 16.406 -20.734 1 53.34 1 MET B N 1
ATOM 872 C CA . MET B 1 1 ? 17.656 15.82 -21.125 1 53.34 1 MET B CA 1
ATOM 873 C C . MET B 1 1 ? 18.5 15.477 -19.891 1 53.34 1 MET B C 1
ATOM 875 O O . MET B 1 1 ? 18.969 14.352 -19.75 1 53.34 1 MET B O 1
ATOM 879 N N . ALA B 1 2 ? 18.797 16.422 -18.891 1 58.12 2 ALA B N 1
ATOM 880 C CA . ALA B 1 2 ? 19.641 16.234 -17.703 1 58.12 2 ALA B CA 1
ATOM 881 C C . ALA B 1 2 ? 19.109 15.102 -16.828 1 58.12 2 ALA B C 1
ATOM 883 O O . ALA B 1 2 ? 19.891 14.305 -16.297 1 58.12 2 ALA B O 1
ATOM 884 N N . ASN B 1 3 ? 17.844 14.852 -16.938 1 78.81 3 ASN B N 1
ATOM 885 C CA . ASN B 1 3 ? 17.203 13.859 -16.062 1 78.81 3 ASN B CA 1
ATOM 886 C C . ASN B 1 3 ? 17.359 12.445 -16.625 1 78.81 3 ASN B C 1
ATOM 888 O O . ASN B 1 3 ? 17.391 11.477 -15.859 1 78.81 3 ASN B O 1
ATOM 892 N N . GLU B 1 4 ? 17.703 12.508 -17.891 1 84.12 4 GLU B N 1
ATOM 893 C CA . GLU B 1 4 ? 17.891 11.203 -18.516 1 84.12 4 GLU B CA 1
ATOM 894 C C . GLU B 1 4 ? 19.25 10.609 -18.172 1 84.12 4 GLU B C 1
ATOM 896 O O . GLU B 1 4 ? 19.359 9.406 -17.922 1 84.12 4 GLU B O 1
ATOM 901 N N . GLY B 1 5 ? 20.156 11.492 -18.203 1 88.56 5 GLY B N 1
ATOM 902 C CA . GLY B 1 5 ? 21.484 11.055 -17.812 1 88.56 5 GLY B CA 1
ATOM 903 C C . GLY B 1 5 ? 21.562 10.523 -16.391 1 88.56 5 GLY B C 1
ATOM 904 O O . GLY B 1 5 ? 22.188 9.492 -16.141 1 88.56 5 GLY B O 1
ATOM 905 N N . LEU B 1 6 ? 20.938 11.195 -15.578 1 90.44 6 LEU B N 1
ATOM 906 C CA . LEU B 1 6 ? 20.891 10.758 -14.188 1 90.44 6 LEU B CA 1
ATOM 907 C C . LEU B 1 6 ? 20.188 9.414 -14.062 1 90.44 6 LEU B C 1
ATOM 909 O O . LEU B 1 6 ? 20.641 8.531 -13.344 1 90.44 6 LEU B O 1
ATOM 913 N N . ARG B 1 7 ? 19.062 9.227 -14.766 1 91.44 7 ARG B N 1
ATOM 914 C CA . ARG B 1 7 ? 18.297 7.973 -14.742 1 91.44 7 ARG B CA 1
ATOM 915 C C . ARG B 1 7 ? 19.156 6.805 -15.203 1 91.44 7 ARG B C 1
ATOM 917 O O . ARG B 1 7 ? 19.125 5.723 -14.617 1 91.44 7 ARG B O 1
ATOM 924 N N . GLU B 1 8 ? 19.891 7.055 -16.234 1 93.38 8 GLU B N 1
ATOM 925 C CA . GLU B 1 8 ? 20.766 6.004 -16.75 1 93.38 8 GLU B CA 1
ATOM 926 C C . GLU B 1 8 ? 21.844 5.617 -15.734 1 93.38 8 GLU B C 1
ATOM 928 O O . GLU B 1 8 ? 22.156 4.438 -15.578 1 93.38 8 GLU B O 1
ATOM 933 N N . ARG B 1 9 ? 22.359 6.582 -15.117 1 95.25 9 ARG B N 1
ATOM 934 C CA . ARG B 1 9 ? 23.391 6.328 -14.109 1 95.25 9 ARG B CA 1
ATOM 935 C C . ARG B 1 9 ? 22.812 5.559 -12.922 1 95.25 9 ARG B C 1
ATOM 937 O O . ARG B 1 9 ? 23.453 4.641 -12.406 1 95.25 9 ARG B O 1
ATOM 944 N N . LEU B 1 10 ? 21.688 5.945 -12.523 1 94.81 10 LEU B N 1
ATOM 945 C CA . LEU B 1 10 ? 21.031 5.277 -11.406 1 94.81 10 LEU B CA 1
ATOM 946 C C . LEU B 1 10 ? 20.719 3.826 -11.75 1 94.81 10 LEU B C 1
ATOM 948 O O . LEU B 1 10 ? 20.891 2.932 -10.914 1 94.81 10 LEU B O 1
ATOM 952 N N . LYS B 1 11 ? 20.281 3.578 -12.992 1 95 11 LYS B N 1
ATOM 953 C CA . LYS B 1 11 ? 19.969 2.215 -13.414 1 95 11 LYS B CA 1
ATOM 954 C C . LYS B 1 11 ? 21.234 1.354 -13.461 1 95 11 LYS B C 1
ATOM 956 O O . LYS B 1 11 ? 21.203 0.176 -13.102 1 95 11 LYS B O 1
ATOM 961 N N . ALA B 1 12 ? 22.25 1.971 -13.922 1 96.44 12 ALA B N 1
ATOM 962 C CA . ALA B 1 12 ? 23.516 1.26 -13.961 1 96.44 12 ALA B CA 1
ATOM 963 C C . ALA B 1 12 ? 23.984 0.889 -12.555 1 96.44 12 ALA B C 1
ATOM 965 O O . ALA B 1 12 ? 24.438 -0.232 -12.32 1 96.44 12 ALA B O 1
ATOM 966 N N . ALA B 1 13 ? 23.891 1.852 -11.672 1 97.44 13 ALA B N 1
ATOM 967 C CA . ALA B 1 13 ? 24.25 1.593 -10.281 1 97.44 13 ALA B CA 1
ATOM 968 C C . ALA B 1 13 ? 23.391 0.485 -9.688 1 97.44 13 ALA B C 1
ATOM 970 O O . ALA B 1 13 ? 23.891 -0.374 -8.953 1 97.44 13 ALA B O 1
ATOM 971 N N . LEU B 1 14 ? 22.141 0.482 -10.055 1 97.69 14 LEU B N 1
ATOM 972 C CA . LEU B 1 14 ? 21.219 -0.529 -9.578 1 97.69 14 LEU B CA 1
ATOM 973 C C . LEU B 1 14 ? 21.594 -1.91 -10.102 1 97.69 14 LEU B C 1
ATOM 975 O O . LEU B 1 14 ? 21.625 -2.881 -9.344 1 97.69 14 LEU B O 1
ATOM 979 N N . TRP B 1 15 ? 21.844 -1.906 -11.305 1 96.94 15 TRP B N 1
ATOM 980 C CA . TRP B 1 15 ? 22.281 -3.148 -11.938 1 96.94 15 TRP B CA 1
ATOM 981 C C . TRP B 1 15 ? 23.5 -3.721 -11.219 1 96.94 15 TRP B C 1
ATOM 983 O O . TRP B 1 15 ? 23.547 -4.91 -10.898 1 96.94 15 TRP B O 1
ATOM 993 N N . HIS B 1 16 ? 24.422 -2.902 -10.953 1 97.19 16 HIS B N 1
ATOM 994 C CA . HIS B 1 16 ? 25.656 -3.311 -10.297 1 97.19 16 HIS B CA 1
ATOM 995 C C . HIS B 1 16 ? 25.375 -3.84 -8.891 1 97.19 16 HIS B C 1
ATOM 997 O O . HIS B 1 16 ? 25.906 -4.891 -8.508 1 97.19 16 HIS B O 1
ATOM 1003 N N . THR B 1 17 ? 24.641 -3.105 -8.188 1 97.81 17 THR B N 1
ATOM 1004 C CA . THR B 1 17 ? 24.328 -3.486 -6.812 1 97.81 17 THR B CA 1
ATOM 1005 C C . THR B 1 17 ? 23.578 -4.812 -6.777 1 97.81 17 THR B C 1
ATOM 1007 O O . THR B 1 17 ? 23.906 -5.703 -5.992 1 97.81 17 THR B O 1
ATOM 1010 N N . ILE B 1 18 ? 22.578 -4.953 -7.629 1 97.94 18 ILE B N 1
ATOM 1011 C CA . ILE B 1 18 ? 21.797 -6.184 -7.699 1 97.94 18 ILE B CA 1
ATOM 1012 C C . ILE B 1 18 ? 22.703 -7.344 -8.102 1 97.94 18 ILE B C 1
ATOM 1014 O O . ILE B 1 18 ? 22.609 -8.438 -7.535 1 97.94 18 ILE B O 1
ATOM 1018 N N . GLY B 1 19 ? 23.531 -7.074 -9.086 1 96.81 19 GLY B N 1
ATOM 1019 C CA . GLY B 1 19 ? 24.5 -8.094 -9.477 1 96.81 19 GLY B CA 1
ATOM 1020 C C . GLY B 1 19 ? 25.344 -8.586 -8.32 1 96.81 19 GLY B C 1
ATOM 1021 O O . GLY B 1 19 ? 25.562 -9.789 -8.164 1 96.81 19 GLY B O 1
ATOM 1022 N N . LYS B 1 20 ? 25.828 -7.711 -7.508 1 96.62 20 LYS B N 1
ATOM 1023 C CA . LYS B 1 20 ? 26.641 -8.062 -6.352 1 96.62 20 LYS B CA 1
ATOM 1024 C C . LYS B 1 20 ? 25.859 -8.906 -5.359 1 96.62 20 LYS B C 1
ATOM 1026 O O . LYS B 1 20 ? 26.359 -9.914 -4.852 1 96.62 20 LYS B O 1
ATOM 1031 N N . ILE B 1 21 ? 24.641 -8.492 -5.059 1 96.44 21 ILE B N 1
ATOM 1032 C CA . ILE B 1 21 ? 23.812 -9.203 -4.105 1 96.44 21 ILE B CA 1
ATOM 1033 C C . ILE B 1 21 ? 23.5 -10.602 -4.629 1 96.44 21 ILE B C 1
ATOM 1035 O O . ILE B 1 21 ? 23.594 -11.586 -3.887 1 96.44 21 ILE B O 1
ATOM 1039 N N . VAL B 1 22 ? 23.109 -10.695 -5.891 1 96.44 22 VAL B N 1
ATOM 1040 C CA . VAL B 1 22 ? 22.781 -11.969 -6.508 1 96.44 22 VAL B CA 1
ATOM 1041 C C . VAL B 1 22 ? 23.984 -12.898 -6.48 1 96.44 22 VAL B C 1
ATOM 1043 O O . VAL B 1 22 ? 23.859 -14.086 -6.18 1 96.44 22 VAL B O 1
ATOM 1046 N N . ASP B 1 23 ? 25.156 -12.328 -6.762 1 94.81 23 ASP B N 1
ATOM 1047 C CA . ASP B 1 23 ? 26.391 -13.125 -6.746 1 94.81 23 ASP B CA 1
ATOM 1048 C C . ASP B 1 23 ? 26.641 -13.719 -5.363 1 94.81 23 ASP B C 1
ATOM 1050 O O . ASP B 1 23 ? 26.984 -14.898 -5.246 1 94.81 23 ASP B O 1
ATOM 1054 N N . GLU B 1 24 ? 26.453 -12.938 -4.398 1 95.69 24 GLU B N 1
ATOM 1055 C CA . GLU B 1 24 ? 26.656 -13.398 -3.023 1 95.69 24 GLU B CA 1
ATOM 1056 C C . GLU B 1 24 ? 25.656 -14.508 -2.67 1 95.69 24 GLU B C 1
ATOM 1058 O O . GLU B 1 24 ? 26.047 -15.516 -2.08 1 95.69 24 GLU B O 1
ATOM 1063 N N . GLU B 1 25 ? 24.438 -14.352 -3.107 1 95.88 25 GLU B N 1
ATOM 1064 C CA . GLU B 1 25 ? 23.391 -15.32 -2.795 1 95.88 25 GLU B CA 1
ATOM 1065 C C . GLU B 1 25 ? 23.578 -16.609 -3.588 1 95.88 25 GLU B C 1
ATOM 1067 O O . GLU B 1 25 ? 23.328 -17.703 -3.076 1 95.88 25 GLU B 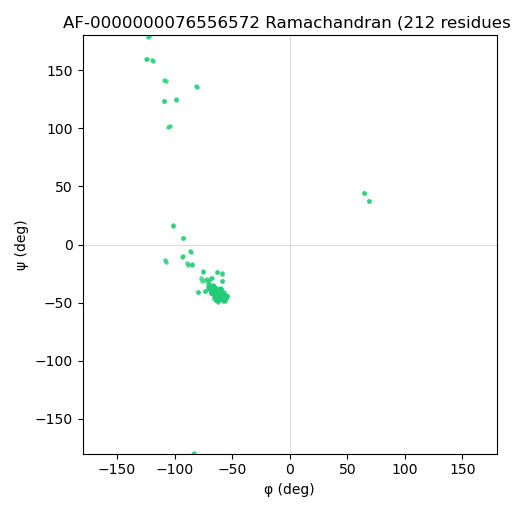O 1
ATOM 1072 N N . THR B 1 26 ? 23.953 -16.453 -4.789 1 94.81 26 THR B N 1
ATOM 1073 C CA . THR B 1 26 ? 24.141 -17.641 -5.629 1 94.81 26 THR B CA 1
ATOM 1074 C C . THR B 1 26 ? 25.312 -18.484 -5.133 1 94.81 26 THR B C 1
ATOM 1076 O O . THR B 1 26 ? 25.281 -19.703 -5.23 1 94.81 26 THR B O 1
ATOM 1079 N N . LEU B 1 27 ? 26.312 -17.797 -4.645 1 93.94 27 LEU B N 1
ATOM 1080 C CA . LEU B 1 27 ? 27.438 -18.516 -4.055 1 93.94 27 LEU B CA 1
ATOM 1081 C C . LEU B 1 27 ? 27 -19.312 -2.838 1 93.94 27 LEU B C 1
ATOM 1083 O O . LEU B 1 27 ? 27.359 -20.484 -2.697 1 93.94 27 LEU B O 1
ATOM 1087 N N . GLU B 1 28 ? 26.156 -18.75 -2.1 1 94.38 28 GLU B N 1
ATOM 1088 C CA . GLU B 1 28 ? 25.672 -19.391 -0.886 1 94.38 28 GLU B CA 1
ATOM 1089 C C . GLU B 1 28 ? 24.781 -20.594 -1.22 1 94.38 28 GLU B C 1
ATOM 1091 O O . GLU B 1 28 ? 24.828 -21.625 -0.549 1 94.38 28 GLU B O 1
ATOM 1096 N N . LEU B 1 29 ? 24.016 -20.438 -2.236 1 94.81 29 LEU B N 1
ATOM 1097 C CA . LEU B 1 29 ? 23.031 -21.453 -2.59 1 94.81 29 LEU B CA 1
ATOM 1098 C C . LEU B 1 29 ? 23.609 -22.438 -3.613 1 94.81 29 LEU B C 1
ATOM 1100 O O . LEU B 1 29 ? 22.984 -23.453 -3.93 1 94.81 29 LEU B O 1
ATOM 1104 N N . ASP B 1 30 ? 24.703 -22.078 -4.102 1 94.62 30 ASP B N 1
ATOM 1105 C CA . ASP B 1 30 ? 25.391 -22.922 -5.09 1 94.62 30 ASP B CA 1
ATOM 1106 C C . ASP B 1 30 ? 24.562 -23.031 -6.371 1 94.62 30 ASP B C 1
ATOM 1108 O O . ASP B 1 30 ? 24.281 -24.141 -6.84 1 94.62 30 ASP B O 1
ATOM 1112 N N . VAL B 1 31 ? 24.062 -22.031 -6.812 1 94.19 31 VAL B N 1
ATOM 1113 C CA . VAL B 1 31 ? 23.344 -21.938 -8.078 1 94.19 31 VAL B CA 1
ATOM 1114 C C . VAL B 1 31 ? 23.969 -20.859 -8.953 1 94.19 31 VAL B C 1
ATOM 1116 O O . VAL B 1 31 ? 24.797 -20.078 -8.484 1 94.19 31 VAL B O 1
ATOM 1119 N N . ILE B 1 32 ? 23.688 -20.984 -10.211 1 91.44 32 ILE B N 1
ATOM 1120 C CA . ILE B 1 32 ? 24.219 -20.016 -11.156 1 91.44 32 ILE B CA 1
ATOM 1121 C C . ILE B 1 32 ? 23.078 -19.125 -11.664 1 91.44 32 ILE B C 1
ATOM 1123 O O . ILE B 1 32 ? 22 -19.625 -11.992 1 91.44 32 ILE B O 1
ATOM 1127 N N . ALA B 1 33 ? 23.219 -17.844 -11.492 1 91.06 33 ALA B N 1
ATOM 1128 C CA . ALA B 1 33 ? 22.281 -16.875 -12.078 1 91.06 33 ALA B CA 1
ATOM 1129 C C . ALA B 1 33 ? 22.844 -16.297 -13.367 1 91.06 33 ALA B C 1
ATOM 1131 O O . ALA B 1 33 ? 24 -15.859 -13.414 1 91.06 33 ALA B O 1
ATOM 1132 N N . ASN B 1 34 ? 22.109 -16.406 -14.375 1 93.25 34 ASN B N 1
ATOM 1133 C CA . ASN B 1 34 ? 22.609 -15.836 -15.617 1 93.25 34 ASN B CA 1
ATOM 1134 C C . ASN B 1 34 ? 22.297 -14.344 -15.711 1 93.25 34 ASN B C 1
ATOM 1136 O O . ASN B 1 34 ? 21.672 -13.773 -14.82 1 93.25 34 ASN B O 1
ATOM 1140 N N . GLN B 1 35 ? 22.75 -13.781 -16.859 1 93.56 35 GLN B N 1
ATOM 1141 C CA . GLN B 1 35 ? 22.625 -12.344 -17.062 1 93.56 35 GLN B CA 1
ATOM 1142 C C . GLN B 1 35 ? 21.172 -11.938 -17.266 1 93.56 35 GLN B C 1
ATOM 1144 O O . GLN B 1 35 ? 20.75 -10.859 -16.844 1 93.56 35 GLN B O 1
ATOM 1149 N N . ALA B 1 36 ? 20.438 -12.781 -17.828 1 94.69 36 ALA B N 1
ATOM 1150 C CA . ALA B 1 36 ? 19.031 -12.492 -18.078 1 94.69 36 ALA B CA 1
ATOM 1151 C C . ALA B 1 36 ? 18.25 -12.383 -16.766 1 94.69 36 ALA B C 1
ATOM 1153 O O . ALA B 1 36 ? 17.328 -11.57 -16.656 1 94.69 36 ALA B O 1
ATOM 1154 N N . PHE B 1 37 ? 18.688 -13.234 -15.836 1 96.31 37 PHE B N 1
ATOM 1155 C CA . PHE B 1 37 ? 18.047 -13.188 -14.523 1 96.31 37 PHE B CA 1
ATOM 1156 C C . PHE B 1 37 ? 18.312 -11.852 -13.844 1 96.31 37 PHE B C 1
ATOM 1158 O O . PHE B 1 37 ? 17.375 -11.203 -13.352 1 96.31 37 PHE B O 1
ATOM 1165 N N . ILE B 1 38 ? 19.484 -11.352 -13.875 1 95.62 38 ILE B N 1
ATOM 1166 C CA . ILE B 1 38 ? 19.891 -10.094 -13.25 1 95.62 38 ILE B CA 1
ATOM 1167 C C . ILE B 1 38 ? 19.172 -8.93 -13.93 1 95.62 38 ILE B C 1
ATOM 1169 O O . ILE B 1 38 ? 18.703 -8.008 -13.266 1 95.62 38 ILE B O 1
ATOM 1173 N N . ALA B 1 39 ? 19.141 -9.031 -15.18 1 96.75 39 ALA B N 1
ATOM 1174 C CA . ALA B 1 39 ? 18.453 -7.992 -15.953 1 96.75 39 ALA B CA 1
ATOM 1175 C C . ALA B 1 39 ? 16.984 -7.914 -15.586 1 96.75 39 ALA B C 1
ATOM 1177 O O . ALA B 1 39 ? 16.438 -6.824 -15.359 1 96.75 39 ALA B O 1
ATOM 1178 N N . SER B 1 40 ? 16.359 -9.117 -15.531 1 97.81 40 SER B N 1
ATOM 1179 C CA . SER B 1 40 ? 14.945 -9.172 -15.172 1 97.81 40 SER B CA 1
ATOM 1180 C C . SER B 1 40 ? 14.711 -8.641 -13.766 1 97.81 40 SER B C 1
ATOM 1182 O O . SER B 1 40 ? 13.773 -7.867 -13.531 1 97.81 40 SER B O 1
ATOM 1184 N N . LEU B 1 41 ? 15.578 -9.016 -12.922 1 97.62 41 LEU B N 1
ATOM 1185 C CA . LEU B 1 41 ? 15.453 -8.57 -11.539 1 97.62 41 LEU B CA 1
ATOM 1186 C C . LEU B 1 41 ? 15.664 -7.062 -11.438 1 97.62 41 LEU B C 1
ATOM 1188 O O . LEU B 1 41 ? 14.969 -6.383 -10.688 1 97.62 41 LEU B O 1
ATOM 1192 N N . THR B 1 42 ? 16.562 -6.562 -12.164 1 97.31 42 THR B N 1
ATOM 1193 C CA . THR B 1 42 ? 16.828 -5.129 -12.164 1 97.31 42 THR B CA 1
ATOM 1194 C C . THR B 1 42 ? 15.617 -4.348 -12.656 1 97.31 42 THR B C 1
ATOM 1196 O O . THR B 1 42 ? 15.25 -3.322 -12.07 1 97.31 42 THR B O 1
ATOM 1199 N N . GLU B 1 43 ? 14.992 -4.848 -13.594 1 97.5 43 GLU B N 1
ATOM 1200 C CA . GLU B 1 43 ? 13.797 -4.191 -14.125 1 97.5 43 GLU B CA 1
ATOM 1201 C C . GLU B 1 43 ? 12.656 -4.227 -13.109 1 97.5 43 GLU B C 1
ATOM 1203 O O . GLU B 1 43 ? 11.922 -3.25 -12.961 1 97.5 43 GLU B O 1
ATOM 1208 N N . LEU B 1 44 ? 12.562 -5.344 -12.516 1 97.75 44 LEU B N 1
ATOM 1209 C CA . LEU B 1 44 ? 11.531 -5.477 -11.5 1 97.75 44 LEU B CA 1
ATOM 1210 C C . LEU B 1 44 ? 11.773 -4.5 -10.352 1 97.75 44 LEU B C 1
ATOM 1212 O O . LEU B 1 44 ? 10.844 -3.818 -9.906 1 97.75 44 LEU B O 1
ATOM 1216 N N . VAL B 1 45 ? 12.992 -4.422 -9.938 1 97.88 45 VAL B N 1
ATOM 1217 C CA . VAL B 1 45 ? 13.328 -3.551 -8.82 1 97.88 45 VAL B CA 1
ATOM 1218 C C . VAL B 1 45 ? 13.164 -2.09 -9.234 1 97.88 45 VAL B C 1
ATOM 1220 O O . VAL B 1 45 ? 12.711 -1.259 -8.445 1 97.88 45 VAL B O 1
ATOM 1223 N N . TRP B 1 46 ? 13.547 -1.831 -10.406 1 97.56 46 TRP B N 1
ATOM 1224 C CA . TRP B 1 46 ? 13.375 -0.473 -10.906 1 97.56 46 TRP B CA 1
ATOM 1225 C C . TRP B 1 46 ? 11.914 -0.05 -10.867 1 97.56 46 TRP B C 1
ATOM 1227 O O . TRP B 1 46 ? 11.586 1.035 -10.375 1 97.56 46 TRP B O 1
ATOM 1237 N N . THR B 1 47 ? 11.062 -0.939 -11.375 1 96.94 47 THR B N 1
ATOM 1238 C CA . THR B 1 47 ? 9.633 -0.656 -11.359 1 96.94 47 THR B CA 1
ATOM 1239 C C . THR B 1 47 ? 9.125 -0.458 -9.93 1 96.94 47 THR B C 1
ATOM 1241 O O . THR B 1 47 ? 8.32 0.436 -9.672 1 96.94 47 THR B O 1
ATOM 1244 N N . GLN B 1 48 ? 9.648 -1.276 -9.141 1 96.56 48 GLN B N 1
ATOM 1245 C CA . GLN B 1 48 ? 9.258 -1.155 -7.742 1 96.56 48 GLN B CA 1
ATOM 1246 C C . GLN B 1 48 ? 9.711 0.181 -7.156 1 96.56 48 GLN B C 1
ATOM 1248 O O . GLN B 1 48 ? 8.977 0.812 -6.395 1 96.56 48 GLN B O 1
ATOM 1253 N N . LEU B 1 49 ? 10.836 0.601 -7.492 1 96.75 49 LEU B N 1
ATOM 1254 C CA . LEU B 1 49 ? 11.375 1.858 -6.984 1 96.75 49 LEU B CA 1
ATOM 1255 C C . LEU B 1 49 ? 10.562 3.043 -7.496 1 96.75 49 LEU B C 1
ATOM 1257 O O . LEU B 1 49 ? 10.352 4.02 -6.77 1 96.75 49 LEU B O 1
ATOM 1261 N N . GLU B 1 50 ? 10.164 2.924 -8.664 1 96 50 GLU B N 1
ATOM 1262 C CA . GLU B 1 50 ? 9.312 3.977 -9.211 1 96 50 GLU B CA 1
ATOM 1263 C C . GLU B 1 50 ? 8.008 4.094 -8.43 1 96 50 GLU B C 1
ATOM 1265 O O . GLU B 1 50 ? 7.551 5.199 -8.141 1 96 50 GLU B O 1
ATOM 1270 N N . ASN B 1 51 ? 7.465 2.969 -8.094 1 96.62 51 ASN B N 1
ATOM 1271 C CA . ASN B 1 51 ? 6.238 2.969 -7.309 1 96.62 51 ASN B CA 1
ATOM 1272 C C . ASN B 1 51 ? 6.477 3.508 -5.898 1 96.62 51 ASN B C 1
ATOM 1274 O O . ASN B 1 51 ? 5.648 4.246 -5.367 1 96.62 51 ASN B O 1
ATOM 1278 N N . VAL B 1 52 ? 7.543 3.135 -5.367 1 97.31 52 VAL B N 1
ATOM 1279 C CA . VAL B 1 52 ? 7.922 3.598 -4.035 1 97.31 52 VAL B CA 1
ATOM 1280 C C . VAL B 1 52 ? 8.07 5.117 -4.043 1 97.31 52 VAL B C 1
ATOM 1282 O O . VAL B 1 52 ? 7.59 5.797 -3.133 1 97.31 52 VAL B O 1
ATOM 1285 N N . ALA B 1 53 ? 8.75 5.625 -5.012 1 97.06 53 ALA B N 1
ATOM 1286 C CA . ALA B 1 53 ? 8.93 7.07 -5.125 1 97.06 53 ALA B CA 1
ATOM 1287 C C . ALA B 1 53 ? 7.586 7.789 -5.191 1 97.06 53 ALA B C 1
ATOM 1289 O O . ALA B 1 53 ? 7.383 8.805 -4.516 1 97.06 53 ALA B O 1
ATOM 1290 N N . LYS B 1 54 ? 6.703 7.176 -5.941 1 97.12 54 LYS B N 1
ATOM 1291 C CA . LYS B 1 54 ? 5.371 7.762 -6.059 1 97.12 54 LYS B CA 1
ATOM 1292 C C . LYS B 1 54 ? 4.629 7.711 -4.727 1 97.12 54 LYS B C 1
ATOM 1294 O O . LYS B 1 54 ? 3.953 8.672 -4.348 1 97.12 54 LYS B O 1
ATOM 1299 N N . ASP B 1 55 ? 4.758 6.652 -4.062 1 98.06 55 ASP B N 1
ATOM 1300 C CA . ASP B 1 55 ? 4.109 6.508 -2.764 1 98.06 55 ASP B CA 1
ATOM 1301 C C . ASP B 1 55 ? 4.648 7.531 -1.766 1 98.06 55 ASP B C 1
ATOM 1303 O O . ASP B 1 55 ? 3.877 8.172 -1.05 1 98.06 55 ASP B O 1
ATOM 1307 N N . LEU B 1 56 ? 5.898 7.672 -1.756 1 98.19 56 LEU B N 1
ATOM 1308 C CA . LEU B 1 56 ? 6.52 8.594 -0.807 1 98.19 56 LEU B CA 1
ATOM 1309 C C . LEU B 1 56 ? 6.098 10.031 -1.09 1 98.19 56 LEU B C 1
ATOM 1311 O O . LEU B 1 56 ? 5.832 10.797 -0.162 1 98.19 56 LEU B O 1
ATOM 1315 N N . GLU B 1 57 ? 6.086 10.344 -2.283 1 98.06 57 GLU B N 1
ATOM 1316 C CA . GLU B 1 57 ? 5.602 11.672 -2.648 1 98.06 57 GLU B CA 1
ATOM 1317 C C . GLU B 1 57 ? 4.152 11.867 -2.211 1 98.06 57 GLU B C 1
ATOM 1319 O O . GLU B 1 57 ? 3.803 12.922 -1.671 1 98.06 57 GLU B O 1
ATOM 1324 N N . ALA B 1 58 ? 3.342 10.859 -2.443 1 98.06 58 ALA B N 1
ATOM 1325 C CA . ALA B 1 58 ? 1.934 10.938 -2.064 1 98.06 58 ALA B CA 1
ATOM 1326 C C . ALA B 1 58 ? 1.779 11.094 -0.554 1 98.06 58 ALA B C 1
ATOM 1328 O O . ALA B 1 58 ? 0.913 11.836 -0.086 1 98.06 58 ALA B O 1
ATOM 1329 N N . PHE B 1 59 ? 2.561 10.391 0.167 1 98.5 59 PHE B N 1
ATOM 1330 C CA . PHE B 1 59 ? 2.5 10.469 1.621 1 98.5 59 PHE B CA 1
ATOM 1331 C C . PHE B 1 59 ? 2.883 11.867 2.102 1 98.5 59 PHE B C 1
ATOM 1333 O O . PHE B 1 59 ? 2.229 12.43 2.982 1 98.5 59 PHE B O 1
ATOM 1340 N N . ALA B 1 60 ? 4 12.383 1.572 1 98.38 60 ALA B N 1
ATOM 1341 C CA . ALA B 1 60 ? 4.418 13.734 1.937 1 98.38 60 ALA B CA 1
ATOM 1342 C C . ALA B 1 60 ? 3.316 14.75 1.632 1 98.38 60 ALA B C 1
ATOM 1344 O O . ALA B 1 60 ? 2.961 15.562 2.486 1 98.38 60 ALA B O 1
ATOM 1345 N N . ASN B 1 61 ? 2.785 14.648 0.435 1 97.81 61 ASN B N 1
ATOM 1346 C CA . ASN B 1 61 ? 1.702 15.539 0.034 1 97.81 61 ASN B CA 1
ATOM 1347 C C . ASN B 1 61 ? 0.487 15.391 0.945 1 97.81 61 ASN B C 1
ATOM 1349 O O . ASN B 1 61 ? -0.166 16.375 1.282 1 97.81 61 ASN B O 1
ATOM 1353 N N . HIS B 1 62 ? 0.189 14.18 1.295 1 97.81 62 HIS B N 1
ATOM 1354 C CA . HIS B 1 62 ? -0.94 13.891 2.172 1 97.81 62 HIS B CA 1
ATOM 1355 C C . HIS B 1 62 ? -0.795 14.602 3.512 1 97.81 62 HIS B C 1
ATOM 1357 O O . HIS B 1 62 ? -1.793 14.984 4.129 1 97.81 62 HIS B O 1
ATOM 1363 N N . ALA B 1 63 ? 0.35 14.773 3.91 1 97.12 63 ALA B N 1
ATOM 1364 C CA . ALA B 1 63 ? 0.629 15.492 5.148 1 97.12 63 ALA B CA 1
ATOM 1365 C C . ALA B 1 63 ? 0.875 16.969 4.875 1 97.12 63 ALA B C 1
ATOM 1367 O O . ALA B 1 63 ? 1.377 17.703 5.738 1 97.12 63 ALA B O 1
ATOM 1368 N N . ASN B 1 64 ? 0.698 17.375 3.713 1 96.88 64 ASN B N 1
ATOM 1369 C CA . ASN B 1 64 ? 0.844 18.766 3.291 1 96.88 64 ASN B CA 1
ATOM 1370 C C . ASN B 1 64 ? 2.301 19.219 3.338 1 96.88 64 ASN B C 1
ATOM 1372 O O . ASN B 1 64 ? 2.6 20.312 3.797 1 96.88 64 ASN B O 1
ATOM 1376 N N . ARG B 1 65 ? 3.148 18.344 2.988 1 97 65 ARG B N 1
ATOM 1377 C CA . ARG B 1 65 ? 4.574 18.641 2.879 1 97 65 ARG B CA 1
ATOM 1378 C C . ARG B 1 65 ? 5.074 18.422 1.455 1 97 65 ARG B C 1
ATOM 1380 O O . ARG B 1 65 ? 4.539 17.578 0.728 1 97 65 ARG B O 1
ATOM 1387 N N . THR B 1 66 ? 6.188 19.078 1.17 1 96 66 THR B N 1
ATOM 1388 C CA . THR B 1 66 ? 6.781 18.922 -0.153 1 96 66 THR B CA 1
ATOM 1389 C C . THR B 1 66 ? 8.062 18.094 -0.079 1 96 66 THR B C 1
ATOM 1391 O O . THR B 1 66 ? 8.555 17.625 -1.102 1 96 66 THR B O 1
ATOM 1394 N N . THR B 1 67 ? 8.5 17.938 1.092 1 97.56 67 THR B N 1
ATOM 1395 C CA . THR B 1 67 ? 9.719 17.156 1.297 1 97.56 67 THR B CA 1
ATOM 1396 C C . THR B 1 67 ? 9.414 15.82 1.956 1 97.56 67 THR B C 1
ATOM 1398 O O . THR B 1 67 ? 8.578 15.75 2.863 1 97.56 67 THR B O 1
ATOM 1401 N N . ILE B 1 68 ? 10.086 14.883 1.541 1 97.62 68 ILE B N 1
ATOM 1402 C CA . ILE B 1 68 ? 9.914 13.539 2.09 1 97.62 68 ILE B CA 1
ATOM 1403 C C . ILE B 1 68 ? 10.688 13.422 3.404 1 97.62 68 ILE B C 1
ATOM 1405 O O . ILE B 1 68 ? 11.828 13.859 3.5 1 97.62 68 ILE B O 1
ATOM 1409 N N . THR B 1 69 ? 10.062 12.836 4.352 1 96.69 69 THR B N 1
ATOM 1410 C CA . THR B 1 69 ? 10.695 12.641 5.648 1 96.69 69 THR B CA 1
ATOM 1411 C C . THR B 1 69 ? 10.727 11.164 6.02 1 96.69 69 THR B C 1
ATOM 1413 O O . THR B 1 69 ? 10.203 10.32 5.285 1 96.69 69 THR B O 1
ATOM 1416 N N . THR B 1 70 ? 11.289 10.867 7.164 1 96.19 70 THR B N 1
ATOM 1417 C CA . THR B 1 70 ? 11.367 9.492 7.641 1 96.19 70 THR B CA 1
ATOM 1418 C C . THR B 1 70 ? 9.977 8.961 7.992 1 96.19 70 THR B C 1
ATOM 1420 O O . THR B 1 70 ? 9.727 7.758 7.891 1 96.19 70 THR B O 1
ATOM 1423 N N . ASP B 1 71 ? 9.086 9.859 8.383 1 96.81 71 ASP B N 1
ATOM 1424 C CA . ASP B 1 71 ? 7.723 9.43 8.68 1 96.81 71 ASP B CA 1
ATOM 1425 C C . ASP B 1 71 ? 7.059 8.82 7.445 1 96.81 71 ASP B C 1
ATOM 1427 O O . ASP B 1 71 ? 6.273 7.879 7.559 1 96.81 71 ASP B O 1
ATOM 1431 N N . ASP B 1 72 ? 7.32 9.375 6.324 1 98.38 72 ASP B N 1
ATOM 1432 C CA . ASP B 1 72 ? 6.777 8.852 5.074 1 98.38 72 ASP B CA 1
ATOM 1433 C C . ASP B 1 72 ? 7.32 7.457 4.785 1 98.38 72 ASP B C 1
ATOM 1435 O O . ASP B 1 72 ? 6.586 6.582 4.316 1 98.38 72 ASP B O 1
ATOM 1439 N N . VAL B 1 73 ? 8.578 7.238 5.09 1 97.75 73 VAL B N 1
ATOM 1440 C CA . VAL B 1 73 ? 9.219 5.945 4.871 1 97.75 73 VAL B CA 1
ATOM 1441 C C . VAL B 1 73 ? 8.609 4.902 5.809 1 97.75 73 VAL B C 1
ATOM 1443 O O . VAL B 1 73 ? 8.32 3.777 5.395 1 97.75 73 VAL B O 1
ATOM 1446 N N . LEU B 1 74 ? 8.391 5.344 6.988 1 97.75 74 LEU B N 1
ATOM 1447 C CA . LEU B 1 74 ? 7.809 4.43 7.965 1 97.75 74 LEU B CA 1
ATOM 1448 C C . LEU B 1 74 ? 6.387 4.047 7.566 1 97.75 74 LEU B C 1
ATOM 1450 O O . LEU B 1 74 ? 5.965 2.906 7.773 1 97.75 74 LEU B O 1
ATOM 1454 N N . LEU B 1 75 ? 5.727 4.984 7.031 1 98.06 75 LEU B N 1
ATOM 1455 C CA . LEU B 1 75 ? 4.383 4.688 6.543 1 98.06 75 LEU B CA 1
ATOM 1456 C C . LEU B 1 75 ? 4.434 3.668 5.41 1 98.06 75 LEU B C 1
ATOM 1458 O O . LEU B 1 75 ? 3.572 2.787 5.324 1 98.06 75 LEU B O 1
ATOM 1462 N N . LEU B 1 76 ? 5.414 3.781 4.582 1 97.88 76 LEU B N 1
ATOM 1463 C CA . LEU B 1 76 ? 5.586 2.906 3.426 1 97.88 76 LEU B CA 1
ATOM 1464 C C . LEU B 1 76 ? 5.727 1.452 3.859 1 97.88 76 LEU B C 1
ATOM 1466 O O . LEU B 1 76 ? 5.203 0.549 3.203 1 97.88 76 LEU B O 1
ATOM 1470 N N . VAL B 1 77 ? 6.402 1.238 4.941 1 97.62 77 VAL B N 1
ATOM 1471 C CA . VAL B 1 77 ? 6.746 -0.125 5.336 1 97.62 77 VAL B CA 1
ATOM 1472 C C . VAL B 1 77 ? 5.805 -0.595 6.441 1 97.62 77 VAL B C 1
ATOM 1474 O O . VAL B 1 77 ? 6.039 -1.63 7.07 1 97.62 77 VAL B O 1
ATOM 1477 N N . ARG B 1 78 ? 4.746 0.058 6.625 1 95.75 78 ARG B N 1
ATOM 1478 C CA . ARG B 1 78 ? 3.85 -0.121 7.762 1 95.75 78 ARG B CA 1
ATOM 1479 C C . ARG B 1 78 ? 3.248 -1.522 7.77 1 95.75 78 ARG B C 1
ATOM 1481 O O . ARG B 1 78 ? 2.906 -2.051 8.828 1 95.75 78 ARG B O 1
ATOM 1488 N N . ARG B 1 79 ? 3.188 -2.131 6.688 1 94.5 79 ARG B N 1
ATOM 1489 C CA . ARG B 1 79 ? 2.467 -3.396 6.598 1 94.5 79 ARG B CA 1
ATOM 1490 C C . ARG B 1 79 ? 3.377 -4.57 6.938 1 94.5 79 ARG B C 1
ATOM 1492 O O . ARG B 1 79 ? 2.902 -5.688 7.156 1 94.5 79 ARG B O 1
ATOM 1499 N N . ASN B 1 80 ? 4.598 -4.32 6.898 1 95.5 80 ASN B N 1
ATOM 1500 C CA . ASN B 1 80 ? 5.59 -5.324 7.27 1 95.5 80 ASN B CA 1
ATOM 1501 C C . ASN B 1 80 ? 6.188 -5.047 8.648 1 95.5 80 ASN B C 1
ATOM 1503 O O . ASN B 1 80 ? 7.125 -4.258 8.773 1 95.5 80 ASN B O 1
ATOM 1507 N N . GLU B 1 81 ? 5.688 -5.801 9.57 1 94.88 81 GLU B N 1
ATOM 1508 C CA . GLU B 1 81 ? 6.047 -5.527 10.961 1 94.88 81 GLU B CA 1
ATOM 1509 C C . GLU B 1 81 ? 7.555 -5.637 11.164 1 94.88 81 GLU B C 1
ATOM 1511 O O . GLU B 1 81 ? 8.148 -4.816 11.867 1 94.88 81 GLU B O 1
ATOM 1516 N N . GLU B 1 82 ? 8.094 -6.645 10.609 1 96.56 82 GLU B N 1
ATOM 1517 C CA . GLU B 1 82 ? 9.531 -6.828 10.758 1 96.56 82 GLU B CA 1
ATOM 1518 C C . GLU B 1 82 ? 10.305 -5.691 10.094 1 96.56 82 GLU B C 1
ATOM 1520 O O . GLU B 1 82 ? 11.227 -5.125 10.695 1 96.56 82 GLU B O 1
ATOM 1525 N N . LEU B 1 83 ? 10 -5.355 8.953 1 95.94 83 LEU B N 1
ATOM 1526 C CA . LEU B 1 83 ? 10.664 -4.273 8.234 1 95.94 83 LEU B CA 1
ATOM 1527 C C . LEU B 1 83 ? 10.43 -2.936 8.93 1 95.94 83 LEU B C 1
ATOM 1529 O O . LEU B 1 83 ? 11.344 -2.109 9.008 1 95.94 83 LEU B O 1
ATOM 1533 N N . GLU B 1 84 ? 9.227 -2.699 9.305 1 96.88 84 GLU B N 1
ATOM 1534 C CA . GLU B 1 84 ? 8.914 -1.467 10.023 1 96.88 84 GLU B CA 1
ATOM 1535 C C . GLU B 1 84 ? 9.797 -1.309 11.258 1 96.88 84 GLU B C 1
ATOM 1537 O O . GLU B 1 84 ? 10.328 -0.225 11.516 1 96.88 84 GLU B O 1
ATOM 1542 N N . SER B 1 85 ? 9.938 -2.439 11.992 1 97.62 85 SER B N 1
ATOM 1543 C CA . SER B 1 85 ? 10.766 -2.418 13.188 1 97.62 85 SER B CA 1
ATOM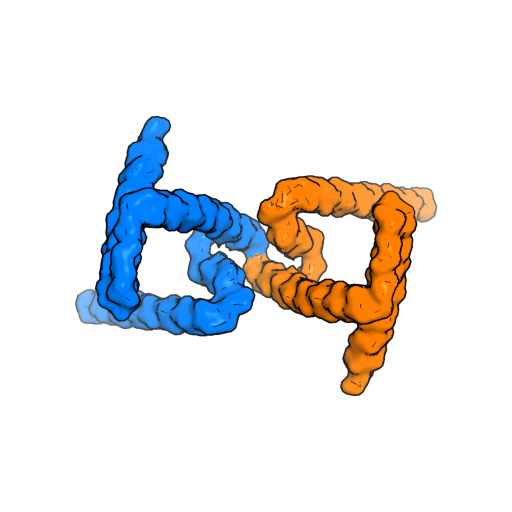 1544 C C . SER B 1 85 ? 12.219 -2.111 12.852 1 97.62 85 SER B C 1
ATOM 1546 O O . SER B 1 85 ? 12.852 -1.289 13.516 1 97.62 85 SER B O 1
ATOM 1548 N N . LEU B 1 86 ? 12.734 -2.721 11.906 1 97.06 86 LEU B N 1
ATOM 1549 C CA . LEU B 1 86 ? 14.109 -2.492 11.477 1 97.06 86 LEU B CA 1
ATOM 1550 C C . LEU B 1 86 ? 14.305 -1.045 11.039 1 97.06 86 LEU B C 1
ATOM 1552 O O . LEU B 1 86 ? 15.32 -0.427 11.375 1 97.06 86 LEU B O 1
ATOM 1556 N N . MET B 1 87 ? 13.359 -0.534 10.305 1 96.94 87 MET B N 1
ATOM 1557 C CA . MET B 1 87 ? 13.461 0.84 9.82 1 96.94 87 MET B CA 1
ATOM 1558 C C . MET B 1 87 ? 13.422 1.828 10.984 1 96.94 87 MET B C 1
ATOM 1560 O O . MET B 1 87 ? 14.172 2.807 11 1 96.94 87 MET B O 1
ATOM 1564 N N . LYS B 1 88 ? 12.57 1.592 11.891 1 96.88 88 LYS B N 1
ATOM 1565 C CA . LYS B 1 88 ? 12.5 2.447 13.07 1 96.88 88 LYS B CA 1
ATOM 1566 C C . LYS B 1 88 ? 13.828 2.477 13.812 1 96.88 88 LYS B C 1
ATOM 1568 O O . LYS B 1 88 ? 14.289 3.541 14.234 1 96.88 88 LYS B O 1
ATOM 1573 N N . GLU B 1 89 ? 14.375 1.357 13.922 1 96.88 89 GLU B N 1
ATOM 1574 C CA . GLU B 1 89 ? 15.672 1.269 14.586 1 96.88 89 GLU B CA 1
ATOM 1575 C C . GLU B 1 89 ? 16.734 2.055 13.828 1 96.88 89 GLU B C 1
ATOM 1577 O O . GLU B 1 89 ? 17.547 2.754 14.438 1 96.88 89 GLU B O 1
ATOM 1582 N N . PHE B 1 90 ? 16.797 1.891 12.641 1 95.69 90 PHE B N 1
ATOM 1583 C CA . PHE B 1 90 ? 17.75 2.602 11.797 1 95.69 90 PHE B CA 1
ATOM 1584 C C . PHE B 1 90 ? 17.578 4.109 11.938 1 95.69 90 PHE B C 1
ATOM 1586 O O . PHE B 1 90 ? 18.562 4.84 12.086 1 95.69 90 PHE B O 1
ATOM 1593 N N . VAL B 1 91 ? 16.375 4.531 11.859 1 94.12 91 VAL B N 1
ATOM 1594 C CA . VAL B 1 91 ? 16.062 5.953 11.953 1 94.12 91 VAL B CA 1
ATOM 1595 C C . VAL B 1 91 ? 16.516 6.492 13.305 1 94.12 91 VAL B C 1
ATOM 1597 O O . VAL B 1 91 ? 17.109 7.57 13.391 1 94.12 91 VAL B O 1
ATOM 1600 N N . ASP B 1 92 ? 16.203 5.742 14.312 1 94.62 92 ASP B N 1
ATOM 1601 C CA . ASP B 1 92 ? 16.594 6.156 15.656 1 94.62 92 ASP B CA 1
ATOM 1602 C C . ASP B 1 92 ? 18.109 6.25 15.789 1 94.62 92 ASP B C 1
ATOM 1604 O O . ASP B 1 92 ? 18.625 7.18 16.406 1 94.62 92 ASP B O 1
ATOM 1608 N N . ARG B 1 93 ? 18.781 5.344 15.203 1 93.94 93 ARG B N 1
ATOM 1609 C CA . ARG B 1 93 ? 20.25 5.332 15.242 1 93.94 93 ARG B CA 1
ATOM 1610 C C . ARG B 1 93 ? 20.812 6.543 14.516 1 93.94 93 ARG B C 1
ATOM 1612 O O . ARG B 1 93 ? 21.781 7.148 14.977 1 93.94 93 ARG B O 1
ATOM 1619 N N . GLU B 1 94 ? 20.266 6.828 13.43 1 91.62 94 GLU B N 1
ATOM 1620 C CA . GLU B 1 94 ? 20.75 7.961 12.648 1 91.62 94 GLU B CA 1
ATOM 1621 C C . GLU B 1 94 ? 20.516 9.281 13.383 1 91.62 94 GLU B C 1
ATOM 1623 O O . GLU B 1 94 ? 21.328 10.195 13.305 1 91.62 94 GLU B O 1
ATOM 1628 N N . LYS B 1 95 ? 19.422 9.359 14.008 1 91 95 LYS B N 1
ATOM 1629 C CA . LYS B 1 95 ? 19.125 10.555 14.781 1 91 95 LYS B CA 1
ATOM 1630 C C . LYS B 1 95 ? 20.109 10.727 15.938 1 91 95 LYS B C 1
ATOM 1632 O O . LYS B 1 95 ? 20.531 11.844 16.25 1 91 95 LYS B O 1
ATOM 1637 N N . GLU B 1 96 ? 20.391 9.656 16.594 1 91.62 96 GLU B N 1
ATOM 1638 C CA . GLU B 1 96 ? 21.344 9.68 17.688 1 91.62 96 GLU B CA 1
ATOM 1639 C C . GLU B 1 96 ? 22.734 10.086 17.203 1 91.62 96 GLU B C 1
ATOM 1641 O O . GLU B 1 96 ? 23.438 10.859 17.875 1 91.62 96 GLU B O 1
ATOM 1646 N N . LYS B 1 97 ? 23.062 9.586 16.094 1 90.25 97 LYS B N 1
ATOM 1647 C CA . LYS B 1 97 ? 24.359 9.93 15.523 1 90.25 97 LYS B CA 1
ATOM 1648 C C . LYS B 1 97 ? 24.438 11.414 15.172 1 90.25 97 LYS B C 1
ATOM 1650 O O . LYS B 1 97 ? 25.453 12.062 15.422 1 90.25 97 LYS B O 1
ATOM 1655 N N . ARG B 1 98 ? 23.391 11.852 14.672 1 88.5 98 ARG B N 1
ATOM 1656 C CA . ARG B 1 98 ? 23.359 13.258 14.281 1 88.5 98 ARG B CA 1
ATOM 1657 C C . ARG B 1 98 ? 23.406 14.164 15.508 1 88.5 98 ARG B C 1
ATOM 1659 O O . ARG B 1 98 ? 24.047 15.219 15.484 1 88.5 98 ARG B O 1
ATOM 1666 N N . ALA B 1 99 ? 22.719 13.742 16.5 1 88.75 99 ALA B N 1
ATOM 1667 C CA . ALA B 1 99 ? 22.719 14.508 17.734 1 88.75 99 ALA B CA 1
ATOM 1668 C C . ALA B 1 99 ? 24.109 14.492 18.391 1 88.75 99 ALA B C 1
ATOM 1670 O O . ALA B 1 99 ? 24.562 15.516 18.922 1 88.75 99 ALA B O 1
ATOM 1671 N N . ALA B 1 100 ? 24.719 13.422 18.328 1 88.5 100 ALA B N 1
ATOM 1672 C CA . ALA B 1 100 ? 26.062 13.289 18.891 1 88.5 100 ALA B CA 1
ATOM 1673 C C . ALA B 1 100 ? 27.062 14.133 18.109 1 88.5 100 ALA B C 1
ATOM 1675 O O . ALA B 1 100 ? 27.938 14.781 18.719 1 88.5 100 ALA B O 1
ATOM 1676 N N . ASP B 1 101 ? 26.953 14.172 16.859 1 86.94 101 ASP B N 1
ATOM 1677 C CA . ASP B 1 101 ? 27.859 14.945 16.016 1 86.94 101 ASP B CA 1
ATOM 1678 C C . ASP B 1 101 ? 27.672 16.438 16.25 1 86.94 101 ASP B C 1
ATOM 1680 O O . ASP B 1 101 ? 28.641 17.203 16.234 1 86.94 101 ASP B O 1
ATOM 1684 N N . ALA B 1 102 ? 26.453 16.875 16.484 1 85.5 102 ALA B N 1
ATOM 1685 C CA . ALA B 1 102 ? 26.141 18.281 16.719 1 85.5 102 ALA B CA 1
ATOM 1686 C C . ALA B 1 102 ? 26.672 18.719 18.094 1 85.5 102 ALA B C 1
ATOM 1688 O O . ALA B 1 102 ? 27.125 19.859 18.25 1 85.5 102 ALA B O 1
ATOM 1689 N N . SER B 1 103 ? 26.609 17.906 19.031 1 84.69 103 SER B N 1
ATOM 1690 C CA . SER B 1 103 ? 27.109 18.203 20.375 1 84.69 103 SER B CA 1
ATOM 1691 C C . SER B 1 103 ? 28.625 18.297 20.391 1 84.69 103 SER B C 1
ATOM 1693 O O . SER B 1 103 ? 29.188 19.109 21.141 1 84.69 103 SER B O 1
ATOM 1695 N N . CYS B 1 104 ? 29.234 17.531 19.625 1 76 104 CYS B N 1
ATOM 1696 C CA . CYS B 1 104 ? 30.703 17.578 19.562 1 76 104 CYS B CA 1
ATOM 1697 C C . CYS B 1 104 ? 31.172 18.828 18.859 1 76 104 CYS B C 1
ATOM 1699 O O . CYS B 1 104 ? 32.188 19.406 19.234 1 76 104 CYS B O 1
ATOM 1701 N N . LYS B 1 105 ? 30.531 19.391 17.984 1 76.5 105 LYS B N 1
ATOM 1702 C CA . LYS B 1 105 ? 30.891 20.594 17.234 1 76.5 105 LYS B CA 1
ATOM 1703 C C . LYS B 1 105 ? 30.688 21.844 18.078 1 76.5 105 LYS B C 1
ATOM 1705 O O . LYS B 1 105 ? 31.438 22.812 17.953 1 76.5 105 LYS B O 1
ATOM 1710 N N . ARG B 1 106 ? 29.781 21.938 18.984 1 66.5 106 ARG B N 1
ATOM 1711 C CA . ARG B 1 106 ? 29.547 23.094 19.828 1 66.5 106 ARG B CA 1
ATOM 1712 C C . ARG B 1 106 ? 30.609 23.203 20.922 1 66.5 106 ARG B C 1
ATOM 1714 O O . ARG B 1 106 ? 30.875 24.297 21.422 1 66.5 106 ARG B O 1
ATOM 1721 N N . LYS B 1 107 ? 31.203 22.094 21.219 1 69.31 107 LYS B N 1
ATOM 1722 C CA . LYS B 1 107 ? 32.219 22.141 22.25 1 69.31 107 LYS B CA 1
ATOM 1723 C C . LYS B 1 107 ? 33.594 22.531 21.672 1 69.31 107 LYS B C 1
ATOM 1725 O O . LYS B 1 107 ? 34.531 22.781 22.406 1 69.31 107 LYS B O 1
ATOM 1730 N N . ARG B 1 108 ? 33.594 22.609 20.375 1 55.34 108 ARG B N 1
ATOM 1731 C CA . ARG B 1 108 ? 34.875 23.109 19.891 1 55.34 108 ARG B CA 1
ATOM 1732 C C . ARG B 1 108 ? 34.812 24.625 19.641 1 55.34 108 ARG B C 1
ATOM 1734 O O . ARG B 1 108 ? 33.812 25.125 19.125 1 55.34 108 ARG B O 1
#

pLDDT: mean 93.18, std 8.41, range [53.34, 98.5]

Secondary structure (DSSP, 8-state):
-HHHHHHHHHHHHHHHHHHHHHHHHHHHHT----HHHHHHHHHHHHHHHHHHHHHHHHHHHHTT-SS--HHHHHHHTTT-HHHHHHHHHHHHHHHHHHHHHHHHHHT-/-HHHHHHHHHHHHHHHHHHHHHHHHHHHHT----HHHHHHHHHHHHHHHHHHHHHHHHHHHHTT-SS--HHHHHHHTTT-HHHHHHHHHHHHHHHHHHHHHHHHHHT-

InterPro domains:
  IPR009072 Histone-fold [G3DSA:1.10.20.10] (2-90)
  IPR009072 Histone-fold [SSF47113] (20-83)
  IPR029003 CENP-S/Mhf1 [PF15630] (8-83)

Radius of gyration: 24.45 Å; Cα contacts (8 Å, |Δi|>4): 101; chains: 2; bounding box: 72×53×46 Å

Solvent-accessible surface area (backbone atoms only — not comparable to full-atom values): 11887 Å² total; per-residue (Å²): 112,78,65,51,56,51,51,52,51,51,50,50,52,45,43,50,52,50,48,53,52,50,51,57,49,25,62,75,68,69,52,84,76,56,70,66,53,50,51,52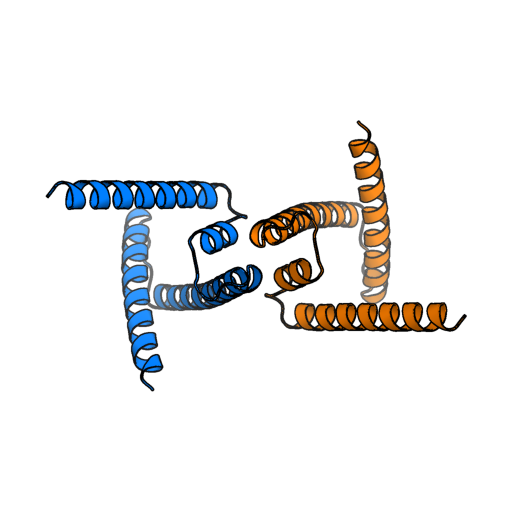,48,40,50,51,49,49,54,49,49,53,51,49,52,51,48,36,51,50,46,19,44,63,48,74,38,90,60,77,53,70,66,36,52,48,58,70,34,57,85,36,64,68,58,30,50,53,50,51,50,52,52,52,51,51,52,52,50,51,51,52,54,54,57,58,55,70,74,98,112,76,65,51,56,51,50,52,51,51,49,51,52,45,42,52,52,50,46,53,53,49,50,56,50,23,63,75,68,69,51,84,77,55,69,66,55,50,52,51,49,42,52,52,50,48,53,49,49,53,51,49,54,52,48,35,52,50,45,18,46,64,47,73,36,90,60,77,52,70,68,36,54,47,57,70,34,57,85,38,62,67,58,31,52,53,50,52,49,51,53,53,51,52,50,50,51,50,52,50,55,54,57,57,55,70,74,99

Organism: NCBI:txid1051890

Sequence (216 aa):
MANEGLRERLKAALWHTIGKIVDEETLELDVIANQAFIASLTELVWTQLENVAKDLEAFANHANRTTITTDDVLLLVRRNEELESLMKEFVDREKEKRAADASCKRKRMANEGLRERLKAALWHTIGKIVDEETLELDVIANQAFIASLTELVWTQLENVAKDLEAFANHANRTTITTDDVLLLVRRNEELESLMKEFVDREKEKRAADASCKRKR

Foldseek 3Di:
DVVVVVVVVVLVVLLVVLVVVVVVVCVVVVHDDDPVNSVVVSVVVVVVVVVLVVQQCVQCVVVPHRDGDLVSVLVVCVVPPVVSVVSVVVVVVVVVVVVVVVVVVVVD/DVVVVVVVVVLVVLLVVLVVVVVVVCVVVVHDDDPVNSVVVSVVVVVVVVVLVVQQCVQCVVVPHRDGDLVSVLVVCVVPPVVSVVSVVVVVVVVVVVVVVVVVVVVD

Nearest PDB structures (foldseek):
  7da0-assembly1_B-2  TM=9.266E-01  e=2.199E-07  Gallus gallus
  4e44-assembly1_A  TM=8.886E-01  e=1.571E-07  Homo sapiens
  3b0b-assembly1_A  TM=9.035E-01  e=3.520E-07  Gallus gallus
  7da2-assembly1_C  TM=9.036E-01  e=1.032E-06  Gallus gallus
  4drb-assembly2_E  TM=8.657E-01  e=9.647E-07  Homo sapiens